Protein AF-A0A2N5TGF3-F1 (afdb_monomer)

Radius of gyration: 46.25 Å; Cα contacts (8 Å, |Δi|>4): 19; chains: 1; bounding box: 92×77×137 Å

Solvent-accessible surface area (backbone atoms only — not comparable to full-atom values): 14926 Å² total; per-residue (Å²): 142,80,89,82,83,86,81,84,79,82,82,78,82,83,80,76,86,84,73,85,82,75,78,75,80,70,81,78,76,65,90,79,66,52,72,66,57,50,38,50,49,52,31,53,53,46,46,70,71,40,90,85,55,86,61,54,44,66,58,50,50,53,53,50,50,54,49,52,54,51,52,52,51,50,52,52,50,51,53,48,40,72,76,51,60,79,74,77,82,81,68,94,70,88,75,83,76,83,77,86,86,84,91,76,95,75,80,89,82,90,75,84,88,78,85,78,83,85,72,90,83,82,83,78,82,83,73,65,68,66,57,56,54,52,51,50,52,54,52,50,54,51,52,50,54,51,51,52,52,51,53,51,50,53,52,50,50,55,50,50,52,52,52,50,57,52,50,53,54,52,50,54,49,52,54,52,49,52,55,48,53,52,53,50,54,53,52,50,53,51,50,52,51,51,51,52,52,51,53,52,55,49,52,53,58,63,59,52,70,75,62,79,46,71,67,61,55,51,52,50,52,52,50,51,51,54,49,50,52,64,73,68,48,81,130

Secondary structure (DSSP, 8-state):
--------PPPPP-----------------TT--HHHHHHHHHHHHHHH-SS----HHHHHHHHHHHHHHHHHHHHHHHHHHHS------S--------------------------S-SSSSSSSSSHHHHHHHHHHHHHHHHHHHHHHHHHHHHHHHHHHHHHHHHHHHHHHHHHHHHHHHHHHHHHHHHHHHHHHHHHHHHHHHHTT---HHHHHHHHHHHHHHHHHHHS--

Mean predicted aligned error: 20.5 Å

Organism: NCBI:txid200324

pLDDT: mean 78.05, std 20.97, range [36.47, 98.5]

Foldseek 3Di:
DDDDDDDDDDDDDDDDPDDDPPPPPDPPPVVPDDPQNVLVVVLVVCVVPPPDDRDDSVRSVVVVVVVVVVVVVVVVVVVVCVVPPPPDDPDPDPPPPDDDDDDDDDDDDDDDDDDPPDDPPPPDPPPPVVVVVVVVVVVVVVVVVVVVVVVVVVVVVVVVVVVVVVVVVVVVVVVVVVVVVVVVVVVVVVVVVVVVVVVVVVVVVVVCVVVPPVVVVVVVVVVVVVVCCVVPPDD

Sequence (235 aa):
MSSNTESNNPATPINIPTTPVTKKIEPEFAANQTGNAFYNKVKADFNKYSQIHYCNAEQIKTRWTSLKTATLKFSAIYNAIERNPPNTIDGPSDSSATASGLCTPSACSSGPLACLIGQKAAKRRQTEGDKDEEKLARAAEFTEVVRERLALLNRAANIFEAQNALSEKRLSLEEKKYLLEEKKLLLEEEHRLIELQAHELKRFCETDSHANDPETSEVLKMMEKKIKNKWLSPM

Structure (mmCIF, N/CA/C/O backbone):
data_AF-A0A2N5TGF3-F1
#
_entry.id   AF-A0A2N5TGF3-F1
#
loop_
_atom_site.group_PDB
_atom_site.id
_atom_site.type_symbol
_atom_site.label_atom_id
_atom_site.label_alt_id
_atom_site.label_comp_id
_atom_site.label_asym_id
_atom_site.label_entity_id
_atom_site.label_seq_id
_atom_site.pdbx_PDB_ins_code
_atom_site.Cartn_x
_atom_site.Cartn_y
_atom_site.Cartn_z
_atom_site.occupancy
_atom_site.B_iso_or_equiv
_atom_site.auth_seq_id
_atom_site.auth_comp_id
_atom_site.auth_asym_id
_atom_site.auth_atom_id
_atom_site.pdbx_PDB_model_num
ATOM 1 N N . MET A 1 1 ? 39.060 -52.601 -35.279 1.00 49.31 1 MET A N 1
ATOM 2 C CA . MET A 1 1 ? 39.804 -51.883 -34.226 1.00 49.31 1 MET A C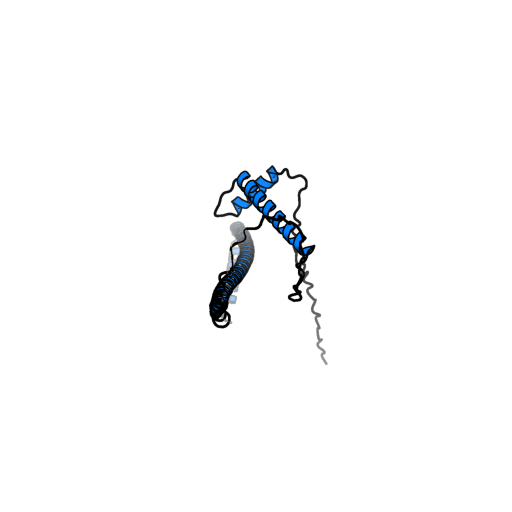A 1
ATOM 3 C C . MET A 1 1 ? 39.819 -50.407 -34.571 1.00 49.31 1 MET A C 1
ATOM 5 O O . MET A 1 1 ? 40.690 -49.971 -35.309 1.00 49.31 1 MET A O 1
ATOM 9 N N . SER A 1 2 ? 38.829 -49.662 -34.091 1.00 43.38 2 SER A N 1
ATOM 10 C CA . SER A 1 2 ? 38.844 -48.197 -34.105 1.00 43.38 2 SER A CA 1
ATOM 11 C C . SER A 1 2 ? 38.028 -47.744 -32.905 1.00 43.38 2 SER A C 1
ATOM 13 O O . SER A 1 2 ? 36.803 -47.813 -32.907 1.00 43.38 2 SER A O 1
ATOM 15 N N . SER A 1 3 ? 38.748 -47.414 -31.841 1.00 45.97 3 SER A N 1
ATOM 16 C CA . SER A 1 3 ? 38.230 -46.802 -30.627 1.00 45.97 3 SER A CA 1
ATOM 17 C C . SER A 1 3 ? 37.839 -45.365 -30.953 1.00 45.97 3 SER A C 1
ATOM 19 O O . SER A 1 3 ? 38.683 -44.634 -31.463 1.00 45.97 3 SER A O 1
ATOM 21 N N . ASN A 1 4 ? 36.606 -44.958 -30.650 1.00 41.75 4 ASN A N 1
ATOM 22 C CA . ASN A 1 4 ? 36.257 -43.544 -30.593 1.00 41.75 4 ASN A CA 1
ATOM 23 C C . ASN A 1 4 ? 35.767 -43.190 -29.195 1.00 41.75 4 ASN A C 1
ATOM 25 O O . ASN A 1 4 ? 34.974 -43.894 -28.574 1.00 41.75 4 ASN A O 1
ATOM 29 N N . THR A 1 5 ? 36.372 -42.114 -28.731 1.00 46.88 5 THR A N 1
ATOM 30 C CA . THR A 1 5 ? 36.575 -41.674 -27.366 1.00 46.88 5 THR A CA 1
ATOM 31 C C . THR A 1 5 ? 35.361 -40.918 -26.849 1.00 46.88 5 THR A C 1
ATOM 33 O O . THR A 1 5 ? 34.847 -40.002 -27.487 1.00 46.88 5 THR A O 1
ATOM 36 N N . GLU A 1 6 ? 34.945 -41.306 -25.654 1.00 41.03 6 GLU A N 1
ATOM 37 C CA . GLU A 1 6 ? 33.946 -40.668 -24.811 1.00 41.03 6 GLU A CA 1
ATOM 38 C C . GLU A 1 6 ? 34.527 -39.345 -24.270 1.00 41.03 6 GLU A C 1
ATOM 40 O O . GLU A 1 6 ? 35.489 -39.346 -23.501 1.00 41.03 6 GLU A O 1
ATOM 45 N N . SER A 1 7 ? 33.999 -38.202 -24.722 1.00 46.09 7 SER A N 1
ATOM 46 C CA . SER A 1 7 ? 34.380 -36.874 -24.221 1.00 46.09 7 SER A CA 1
ATOM 47 C C . SER A 1 7 ? 33.370 -36.424 -23.168 1.00 46.09 7 SER A C 1
ATOM 49 O O . SER A 1 7 ? 32.321 -35.859 -23.480 1.00 46.09 7 SER A O 1
ATOM 51 N N . ASN A 1 8 ? 33.689 -36.720 -21.909 1.00 43.41 8 ASN A N 1
ATOM 52 C CA . ASN A 1 8 ? 33.016 -36.185 -20.731 1.00 43.41 8 ASN A CA 1
ATOM 53 C C . ASN A 1 8 ? 33.413 -34.712 -20.534 1.00 43.41 8 ASN A C 1
ATOM 55 O O . ASN A 1 8 ? 34.524 -34.424 -20.092 1.00 43.41 8 ASN A O 1
ATOM 59 N N . ASN A 1 9 ? 32.499 -33.781 -20.814 1.00 52.19 9 ASN A N 1
ATOM 60 C CA . ASN A 1 9 ? 32.612 -32.394 -20.355 1.00 52.19 9 ASN A CA 1
ATOM 61 C C . ASN A 1 9 ? 32.029 -32.278 -18.934 1.00 52.19 9 ASN A C 1
ATOM 63 O O . ASN A 1 9 ? 30.841 -32.558 -18.757 1.00 52.19 9 ASN A O 1
ATOM 67 N N . PRO A 1 10 ? 32.794 -31.840 -17.917 1.00 53.47 10 PRO A N 1
ATOM 68 C CA . PRO A 1 10 ? 32.229 -31.528 -16.612 1.00 53.47 10 PRO A CA 1
ATOM 69 C C . PRO A 1 10 ? 31.501 -30.178 -16.657 1.00 53.47 10 PRO A C 1
ATOM 71 O O . PRO A 1 10 ? 32.057 -29.159 -17.067 1.00 53.47 10 PRO A O 1
ATOM 74 N N . ALA A 1 11 ? 30.243 -30.184 -16.219 1.00 46.78 11 ALA A N 1
ATOM 75 C CA . ALA A 1 11 ? 29.429 -28.993 -16.032 1.00 46.78 11 ALA A CA 1
ATOM 76 C C . ALA A 1 11 ? 30.039 -28.080 -14.955 1.00 46.78 11 ALA A C 1
ATOM 78 O O . ALA A 1 11 ? 30.196 -28.473 -13.798 1.00 46.78 11 ALA A O 1
ATOM 79 N N . THR A 1 12 ? 30.361 -26.848 -15.336 1.00 50.16 12 THR A N 1
ATOM 80 C CA . THR A 1 12 ? 30.781 -25.781 -14.426 1.00 50.16 12 THR A CA 1
ATOM 81 C C . THR A 1 12 ? 29.571 -25.299 -13.613 1.00 50.16 12 THR A C 1
ATOM 83 O O . THR A 1 12 ? 28.586 -24.864 -14.215 1.00 50.16 12 THR A O 1
ATOM 86 N N . PRO A 1 13 ? 29.594 -25.328 -12.268 1.00 45.66 13 PRO A N 1
ATOM 87 C CA . PRO A 1 13 ? 28.514 -24.753 -11.478 1.00 45.66 13 PRO A CA 1
ATOM 88 C C . PRO A 1 13 ? 28.597 -23.221 -11.519 1.00 45.66 13 PRO A C 1
ATOM 90 O O . PRO A 1 13 ? 29.570 -22.616 -11.067 1.00 45.66 13 PRO A O 1
ATOM 93 N N . ILE A 1 14 ? 27.558 -22.594 -12.072 1.00 44.53 14 ILE A N 1
ATOM 94 C CA . ILE A 1 14 ? 27.347 -21.144 -12.043 1.00 44.53 14 ILE A CA 1
ATOM 95 C C . ILE A 1 14 ? 27.014 -20.760 -10.600 1.00 44.53 14 ILE A C 1
ATOM 97 O O . ILE A 1 14 ? 25.925 -21.028 -10.097 1.00 44.53 14 ILE A O 1
ATOM 101 N N . ASN A 1 15 ? 27.981 -20.148 -9.926 1.00 45.16 15 ASN A N 1
ATOM 102 C CA . ASN A 1 15 ? 27.821 -19.596 -8.591 1.00 45.16 15 ASN A CA 1
ATOM 103 C C . ASN A 1 15 ? 27.101 -18.243 -8.723 1.00 45.16 15 ASN A C 1
ATOM 105 O O . ASN A 1 15 ? 27.723 -17.242 -9.072 1.00 45.16 15 ASN A O 1
ATOM 109 N N . ILE A 1 16 ? 25.782 -18.222 -8.517 1.00 47.69 16 ILE A N 1
ATOM 110 C CA . ILE A 1 16 ? 24.987 -16.987 -8.475 1.00 47.69 16 ILE A CA 1
ATOM 111 C C . ILE A 1 16 ? 25.198 -16.349 -7.093 1.00 47.69 16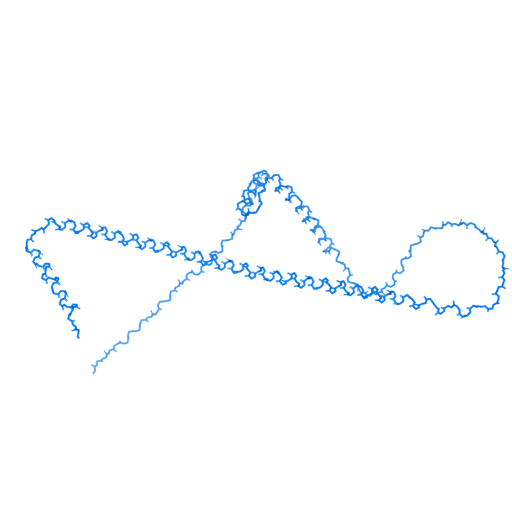 ILE A C 1
ATOM 113 O O . ILE A 1 16 ? 24.781 -16.943 -6.094 1.00 47.69 16 ILE A O 1
ATOM 117 N N . PRO A 1 17 ? 25.794 -15.146 -6.979 1.00 39.66 17 PRO A N 1
ATOM 118 C CA . PRO A 1 17 ? 25.841 -14.435 -5.712 1.00 39.66 17 PRO A CA 1
ATOM 119 C C . PRO A 1 17 ? 24.429 -13.932 -5.402 1.00 39.66 17 PRO A C 1
ATOM 121 O O . PRO A 1 17 ? 23.978 -12.918 -5.929 1.00 39.66 17 PRO A O 1
ATOM 124 N N . THR A 1 18 ? 23.710 -14.661 -4.553 1.00 47.28 18 THR A N 1
ATOM 125 C CA . THR A 1 18 ? 22.447 -14.188 -3.984 1.00 47.28 18 THR A CA 1
ATOM 126 C C . THR A 1 18 ? 22.783 -13.378 -2.740 1.00 47.28 18 THR A C 1
ATOM 128 O O . THR A 1 18 ? 22.847 -13.916 -1.637 1.00 47.28 18 THR A O 1
ATOM 131 N N . THR A 1 19 ? 23.040 -12.081 -2.899 1.00 45.97 19 THR A N 1
ATOM 132 C CA . THR A 1 19 ? 22.974 -11.143 -1.775 1.00 45.97 19 THR A CA 1
ATOM 133 C C . THR A 1 19 ? 21.636 -10.409 -1.834 1.00 45.97 19 THR A C 1
ATOM 135 O O . THR A 1 19 ? 21.407 -9.608 -2.740 1.00 45.97 19 THR A O 1
ATOM 138 N N . PRO A 1 20 ? 20.716 -10.641 -0.880 1.00 47.41 20 PRO A N 1
ATOM 139 C CA . PRO A 1 20 ? 19.600 -9.734 -0.696 1.00 47.41 20 PRO A CA 1
ATOM 140 C C . PRO A 1 20 ? 20.174 -8.432 -0.136 1.00 47.41 20 PRO A C 1
ATOM 142 O O . PRO A 1 20 ? 20.622 -8.373 1.010 1.00 47.41 20 PRO A O 1
A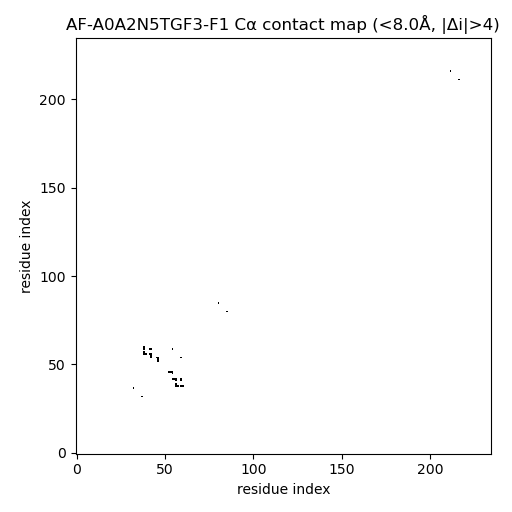TOM 145 N N . VAL A 1 21 ? 20.182 -7.372 -0.944 1.00 43.53 21 VAL A N 1
ATOM 146 C CA . VAL A 1 21 ? 20.434 -6.016 -0.450 1.00 43.53 21 VAL A CA 1
ATOM 147 C C . VAL A 1 21 ? 19.202 -5.590 0.347 1.00 43.53 21 VAL A C 1
ATOM 149 O O . VAL A 1 21 ? 18.343 -4.846 -0.122 1.00 43.53 21 VAL A O 1
ATOM 152 N N . THR A 1 22 ? 19.098 -6.059 1.588 1.00 45.75 22 THR A N 1
ATOM 153 C CA . THR A 1 22 ? 18.291 -5.381 2.596 1.00 45.75 22 THR A CA 1
ATOM 154 C C . THR A 1 22 ? 18.953 -4.035 2.853 1.00 45.75 22 THR A C 1
ATOM 156 O O . THR A 1 22 ? 19.882 -3.931 3.657 1.00 45.75 22 THR A O 1
ATOM 159 N N . LYS A 1 23 ? 18.494 -2.989 2.153 1.00 45.66 23 LYS A N 1
ATOM 160 C CA . LYS A 1 23 ? 18.719 -1.605 2.577 1.00 45.66 23 LYS A CA 1
ATOM 161 C C . LYS A 1 23 ? 18.059 -1.450 3.941 1.00 45.66 23 LYS A C 1
ATOM 163 O O . LYS A 1 23 ? 16.871 -1.162 4.051 1.00 45.66 23 LYS A O 1
ATOM 168 N N . LYS A 1 24 ? 18.844 -1.686 4.987 1.00 46.06 24 LYS A N 1
ATOM 169 C CA . LYS A 1 24 ? 18.539 -1.286 6.351 1.00 46.06 24 LYS A CA 1
ATOM 170 C C . LYS A 1 24 ? 18.488 0.243 6.319 1.00 46.06 24 LYS A C 1
ATOM 172 O O . LYS A 1 24 ? 19.525 0.895 6.284 1.00 46.06 24 LYS A O 1
ATOM 177 N N . ILE A 1 25 ? 17.288 0.806 6.192 1.00 47.81 25 ILE A N 1
ATOM 178 C CA . ILE A 1 25 ? 17.071 2.247 6.334 1.00 47.81 25 ILE A CA 1
ATOM 179 C C . ILE A 1 25 ? 17.285 2.531 7.814 1.00 47.81 25 ILE A C 1
ATOM 181 O O . ILE A 1 25 ? 16.378 2.397 8.632 1.00 47.81 25 ILE A O 1
ATOM 185 N N . GLU A 1 26 ? 18.529 2.812 8.169 1.00 41.84 26 GLU A N 1
ATOM 186 C CA . GLU A 1 26 ? 18.875 3.329 9.477 1.00 41.84 26 GLU A CA 1
ATOM 187 C C . GLU A 1 26 ? 18.343 4.769 9.520 1.00 41.84 26 GLU A C 1
ATOM 189 O O . GLU A 1 26 ? 18.722 5.580 8.669 1.00 41.84 26 GLU A O 1
ATOM 194 N N . PRO A 1 27 ? 17.386 5.101 10.405 1.00 54.25 27 PRO A N 1
ATOM 195 C CA . PRO A 1 27 ? 16.935 6.473 10.527 1.00 54.25 27 PRO A CA 1
ATOM 196 C C . PRO A 1 27 ? 18.108 7.282 11.072 1.00 54.25 27 PRO A C 1
ATOM 198 O O . PRO A 1 27 ? 18.448 7.189 12.249 1.00 54.25 27 PRO A O 1
ATOM 201 N N . GLU A 1 28 ? 18.742 8.062 10.199 1.00 52.81 28 GLU A N 1
ATOM 202 C CA . GLU A 1 28 ? 19.744 9.047 10.579 1.00 52.81 28 GLU A CA 1
ATOM 203 C C . GLU A 1 28 ? 19.045 10.110 11.441 1.00 52.81 28 GLU A C 1
ATOM 205 O O . GLU A 1 28 ? 18.493 11.103 10.956 1.00 52.81 28 GLU A O 1
ATOM 210 N N . PHE A 1 29 ? 18.992 9.863 12.750 1.00 50.91 29 PHE A N 1
ATOM 211 C CA . PHE A 1 29 ? 18.611 10.859 13.738 1.00 50.91 29 PHE A CA 1
ATOM 212 C C . PHE A 1 29 ? 19.733 11.894 13.783 1.00 50.91 29 PHE A C 1
ATOM 214 O O . PHE A 1 29 ? 20.642 11.825 14.606 1.00 50.91 29 PHE A O 1
ATOM 221 N N . ALA A 1 30 ? 19.686 12.848 12.854 1.00 54.03 30 ALA A N 1
ATOM 222 C CA . ALA A 1 30 ? 20.581 13.991 12.842 1.00 54.03 30 ALA A CA 1
ATOM 223 C C . ALA A 1 30 ? 20.387 14.773 14.152 1.00 54.03 30 ALA A C 1
ATOM 225 O O . ALA A 1 30 ? 19.427 15.532 14.302 1.00 54.03 30 ALA A O 1
ATOM 226 N N . ALA A 1 31 ? 21.305 14.582 15.103 1.00 58.31 31 ALA A N 1
ATOM 227 C CA . ALA A 1 31 ? 21.253 15.117 16.467 1.00 58.31 31 ALA A CA 1
ATOM 228 C C . ALA A 1 31 ? 21.225 16.660 16.554 1.00 58.31 31 ALA A C 1
ATOM 230 O O . ALA A 1 31 ? 21.041 17.213 17.633 1.00 58.31 31 ALA A O 1
ATOM 231 N N . ASN A 1 32 ? 21.350 17.358 15.419 1.00 64.25 32 ASN A N 1
ATOM 232 C CA . ASN A 1 32 ? 21.464 18.815 15.334 1.00 64.25 32 ASN A CA 1
ATOM 233 C C . ASN A 1 32 ? 20.277 19.492 14.624 1.00 64.25 32 ASN A C 1
ATOM 235 O O . ASN A 1 32 ? 20.356 20.676 14.291 1.00 64.25 32 ASN A O 1
ATOM 239 N N . GLN A 1 33 ? 19.174 18.782 14.352 1.00 72.50 33 GLN A N 1
ATOM 240 C CA . GLN A 1 33 ? 17.997 19.440 13.779 1.00 72.50 33 GLN A CA 1
ATOM 241 C C . GLN A 1 33 ? 17.293 20.308 14.824 1.00 72.50 33 GLN A C 1
ATOM 243 O O . GLN A 1 33 ? 16.797 19.828 15.842 1.00 72.50 33 GLN A O 1
ATOM 248 N N . THR A 1 34 ? 17.194 21.608 14.542 1.00 82.75 34 THR A N 1
ATOM 249 C CA . THR A 1 34 ? 16.316 22.502 15.300 1.00 82.75 34 THR A CA 1
ATOM 250 C C . THR A 1 34 ? 14.861 22.062 15.117 1.00 82.75 34 THR A C 1
ATOM 252 O O . THR A 1 34 ? 14.470 21.596 14.044 1.00 82.75 34 THR A O 1
ATOM 255 N N . GLY A 1 35 ? 14.023 22.228 16.146 1.00 86.44 35 GLY A N 1
ATOM 256 C CA . GLY A 1 35 ? 12.619 21.794 16.090 1.00 86.44 35 GLY A CA 1
ATOM 257 C C . GLY A 1 35 ? 11.851 22.361 14.887 1.00 86.44 35 GLY A C 1
ATOM 258 O O . GLY A 1 35 ? 11.038 21.664 14.287 1.00 86.44 35 GLY A O 1
ATOM 259 N N . ASN A 1 36 ? 12.168 23.587 14.460 1.00 89.81 36 ASN A N 1
ATOM 260 C CA . ASN A 1 36 ? 11.580 24.183 13.257 1.00 89.81 36 ASN A CA 1
ATOM 261 C C . ASN A 1 36 ? 12.004 23.467 11.968 1.00 89.81 36 ASN A C 1
ATOM 263 O O . ASN A 1 36 ? 11.166 23.264 11.090 1.00 89.81 36 ASN A O 1
ATOM 267 N N . ALA A 1 37 ? 13.271 23.058 11.847 1.00 90.12 37 ALA A N 1
ATOM 268 C CA . ALA A 1 37 ? 13.738 22.297 10.690 1.00 90.12 37 ALA A CA 1
ATOM 269 C C . ALA A 1 37 ? 13.001 20.953 10.580 1.00 90.12 37 ALA A C 1
ATOM 271 O O . ALA A 1 37 ? 12.556 20.585 9.493 1.00 90.12 37 ALA A O 1
ATOM 272 N N . PHE A 1 38 ? 12.783 20.281 11.715 1.00 90.81 38 PHE A N 1
ATOM 273 C CA . PHE A 1 38 ? 11.989 19.055 11.775 1.00 90.81 38 PHE A CA 1
ATOM 274 C C . PHE A 1 38 ? 10.555 19.276 11.273 1.00 90.81 38 PHE A C 1
ATOM 276 O O . PHE A 1 38 ? 10.128 18.615 10.327 1.00 90.81 38 PHE A O 1
ATOM 283 N N . TYR A 1 39 ? 9.817 20.240 11.838 1.00 93.88 39 TYR A N 1
ATOM 284 C CA . TYR A 1 39 ? 8.420 20.463 11.439 1.00 93.88 39 TYR A CA 1
ATOM 285 C C . TYR A 1 39 ? 8.283 20.922 9.984 1.00 93.88 39 TYR A C 1
ATOM 287 O O . TYR A 1 39 ? 7.323 20.541 9.316 1.00 93.88 39 TYR A O 1
ATOM 295 N N . ASN A 1 40 ? 9.247 21.682 9.462 1.00 93.50 40 ASN A N 1
ATOM 296 C CA . ASN A 1 40 ? 9.261 22.070 8.053 1.00 93.50 40 ASN A CA 1
ATOM 297 C C . ASN A 1 40 ? 9.506 20.878 7.121 1.00 93.50 40 ASN A C 1
ATOM 299 O O . ASN A 1 40 ? 8.841 20.777 6.088 1.00 93.50 40 ASN A O 1
ATOM 303 N N . LYS A 1 41 ? 10.397 19.951 7.494 1.00 93.50 41 LYS A N 1
ATOM 304 C CA . LYS A 1 41 ? 10.615 18.710 6.741 1.00 93.50 41 LYS A CA 1
ATOM 305 C C . LYS A 1 41 ? 9.358 17.838 6.745 1.00 93.50 41 LYS A C 1
ATOM 307 O O . LYS A 1 41 ? 8.870 17.469 5.682 1.00 93.50 41 LYS A O 1
ATOM 312 N N . VAL A 1 42 ? 8.766 17.614 7.921 1.00 92.69 42 VAL A N 1
ATOM 313 C CA . VAL A 1 42 ? 7.524 16.833 8.058 1.00 92.69 42 VAL A CA 1
ATOM 314 C C . VAL A 1 42 ? 6.371 17.480 7.291 1.00 92.69 42 VAL A C 1
ATOM 316 O O . VAL A 1 42 ? 5.600 16.776 6.651 1.00 92.69 42 VAL A O 1
ATOM 319 N N . LYS A 1 43 ? 6.261 18.813 7.298 1.00 94.31 43 LYS A N 1
ATOM 320 C CA . LYS A 1 43 ? 5.291 19.549 6.473 1.00 94.31 43 LYS A CA 1
ATOM 321 C C . LYS A 1 43 ? 5.488 19.252 4.982 1.00 94.31 43 LYS A C 1
ATOM 323 O O . LYS A 1 43 ? 4.502 19.016 4.285 1.00 94.31 43 LYS A O 1
ATOM 328 N N . ALA A 1 44 ? 6.726 19.315 4.489 1.00 93.56 44 ALA A N 1
ATOM 329 C CA . ALA A 1 44 ? 7.030 19.068 3.082 1.00 93.56 44 ALA A CA 1
ATOM 330 C C . ALA A 1 44 ? 6.664 17.633 2.680 1.00 93.56 44 ALA A C 1
ATOM 332 O O . ALA A 1 44 ? 5.958 17.441 1.692 1.00 93.56 44 ALA A O 1
ATOM 333 N N . ASP A 1 45 ? 7.058 16.651 3.492 1.00 93.69 45 ASP A N 1
ATOM 334 C CA . ASP A 1 45 ? 6.732 15.245 3.256 1.00 93.69 45 ASP A CA 1
ATOM 335 C C . ASP A 1 45 ? 5.218 15.002 3.336 1.00 93.69 45 ASP A C 1
ATOM 337 O O . ASP A 1 45 ? 4.635 14.403 2.433 1.00 93.69 45 ASP A O 1
ATOM 341 N N . PHE A 1 46 ? 4.548 15.530 4.365 1.00 93.25 46 PHE A N 1
ATOM 342 C CA . PHE A 1 46 ? 3.102 15.389 4.526 1.00 93.25 46 PHE A CA 1
ATOM 343 C C . PHE A 1 46 ? 2.353 15.943 3.317 1.00 93.25 46 PHE A C 1
ATOM 345 O O . PHE A 1 46 ? 1.533 15.235 2.750 1.00 93.25 46 PHE A O 1
ATOM 352 N N . ASN A 1 47 ? 2.659 17.162 2.868 1.00 93.56 47 ASN A N 1
ATOM 353 C CA . ASN A 1 47 ? 1.977 17.763 1.719 1.00 93.56 47 ASN A CA 1
ATOM 354 C C . ASN A 1 47 ? 2.346 17.102 0.383 1.00 93.56 47 ASN A C 1
ATOM 356 O O . ASN A 1 47 ? 1.569 17.181 -0.562 1.00 93.56 47 ASN A O 1
ATOM 360 N N . LYS A 1 48 ? 3.512 16.452 0.289 1.00 94.50 48 LYS A N 1
ATOM 361 C CA . LYS A 1 48 ? 3.907 15.685 -0.899 1.00 94.50 48 LYS A CA 1
ATOM 362 C C . LYS A 1 48 ? 3.087 14.402 -1.046 1.00 94.50 48 LYS A C 1
ATOM 364 O O . LYS A 1 48 ? 2.736 14.034 -2.164 1.00 94.50 48 LYS A O 1
ATOM 369 N N . TYR A 1 49 ? 2.808 13.710 0.060 1.00 93.38 49 TYR A N 1
ATOM 370 C CA . TYR A 1 49 ? 2.143 12.400 0.035 1.00 93.38 49 TYR A CA 1
ATOM 371 C C . TYR A 1 49 ? 0.644 12.456 0.368 1.00 93.38 49 TYR A C 1
ATOM 373 O O . TYR A 1 49 ? -0.114 11.589 -0.064 1.00 93.38 49 TYR A O 1
ATOM 381 N N . SER A 1 50 ? 0.194 13.471 1.108 1.00 86.94 50 SER A N 1
ATOM 382 C CA . SER A 1 50 ? -1.220 13.730 1.384 1.00 86.94 50 SER A CA 1
ATOM 383 C C . SER A 1 50 ? -1.862 14.367 0.156 1.00 86.94 50 SER A C 1
ATOM 385 O O . SER A 1 50 ? -1.685 15.551 -0.111 1.00 86.94 50 SER A O 1
ATOM 387 N N . GLN A 1 51 ? -2.638 13.584 -0.592 1.00 80.12 51 GLN A N 1
ATOM 388 C CA . GLN A 1 51 ? -3.356 14.070 -1.778 1.00 80.12 51 GLN A CA 1
ATOM 389 C C . GLN A 1 51 ? -4.600 14.911 -1.438 1.00 80.12 51 GLN A C 1
ATOM 391 O O . GLN A 1 51 ? -5.199 15.505 -2.327 1.00 80.12 51 GLN A O 1
ATOM 396 N N . ILE A 1 52 ? -5.014 14.943 -0.165 1.00 80.19 52 ILE A N 1
ATOM 397 C CA . ILE A 1 52 ? -6.358 15.397 0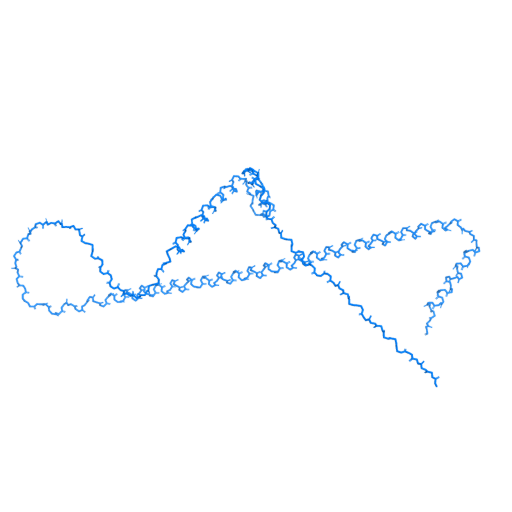.238 1.00 80.19 52 ILE A CA 1
ATOM 398 C C . ILE A 1 52 ? -6.306 16.680 1.074 1.00 80.19 52 ILE A C 1
ATOM 400 O O . ILE A 1 52 ? -7.182 17.536 0.966 1.00 80.19 52 ILE A O 1
ATOM 404 N N . HIS A 1 53 ? -5.285 16.841 1.916 1.00 85.00 53 HIS A N 1
ATOM 405 C CA . HIS A 1 53 ? -5.222 17.958 2.854 1.00 85.00 53 HIS A CA 1
ATOM 406 C C . HIS A 1 53 ? -3.851 18.613 2.849 1.00 85.00 53 HIS A C 1
ATOM 408 O O . HIS A 1 53 ? -2.847 17.958 3.128 1.00 85.00 53 HIS A O 1
ATOM 414 N N . TYR A 1 54 ? -3.849 19.924 2.609 1.00 91.75 54 TYR A N 1
ATOM 415 C CA . TYR A 1 54 ? -2.704 20.783 2.867 1.00 91.75 54 TYR A CA 1
ATOM 416 C C . TYR A 1 54 ? -2.613 21.096 4.365 1.00 91.75 54 TYR A C 1
ATOM 418 O O . TYR A 1 54 ? -3.594 21.529 4.976 1.00 91.75 54 TYR A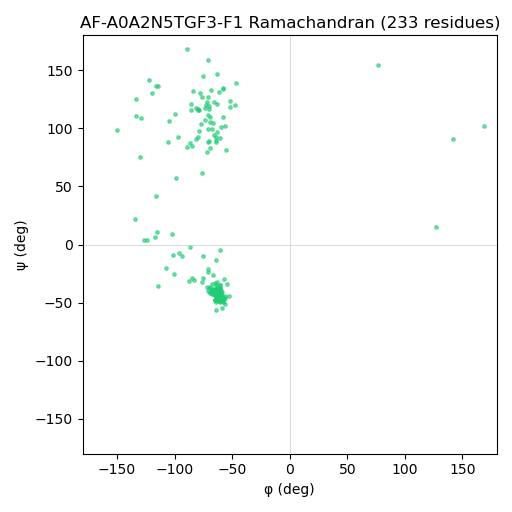 O 1
ATOM 426 N N . CYS A 1 55 ? -1.430 20.926 4.953 1.00 92.06 55 CYS A N 1
ATOM 427 C CA . CYS A 1 55 ? -1.133 21.357 6.317 1.00 92.06 55 CYS A CA 1
ATOM 428 C C . CYS A 1 55 ? 0.057 22.320 6.361 1.00 92.06 55 CYS A C 1
ATOM 430 O O . CYS A 1 55 ? 1.063 22.151 5.665 1.00 92.06 55 CYS A O 1
ATOM 432 N N . ASN A 1 56 ? -0.036 23.329 7.229 1.00 94.00 56 ASN A N 1
ATOM 433 C CA . ASN A 1 56 ? 1.092 24.197 7.566 1.00 94.00 56 ASN A CA 1
ATOM 434 C C . ASN A 1 56 ? 1.904 23.632 8.755 1.00 94.00 56 ASN A C 1
ATOM 436 O O . ASN A 1 56 ? 1.478 22.692 9.425 1.00 94.00 56 ASN A O 1
ATOM 440 N N . ALA A 1 57 ? 3.095 24.185 9.009 1.00 92.44 57 ALA A N 1
ATOM 441 C CA . ALA A 1 57 ? 4.011 23.658 10.026 1.00 92.44 57 ALA A CA 1
ATOM 442 C C . ALA A 1 57 ? 3.432 23.741 11.453 1.00 92.44 57 ALA A C 1
ATOM 444 O O . ALA A 1 57 ? 3.601 22.806 12.232 1.00 92.44 57 ALA A O 1
ATOM 445 N N . GLU A 1 58 ? 2.692 24.807 11.775 1.00 94.06 58 GLU A N 1
ATOM 446 C CA . GLU A 1 58 ? 2.049 24.962 13.087 1.00 94.06 58 GLU A CA 1
ATOM 447 C C . GLU A 1 58 ? 0.935 23.930 13.298 1.00 94.06 58 GLU A C 1
ATOM 449 O O . GLU A 1 58 ? 0.860 23.309 14.354 1.00 94.06 58 GLU A O 1
ATOM 454 N N . GLN A 1 59 ? 0.127 23.6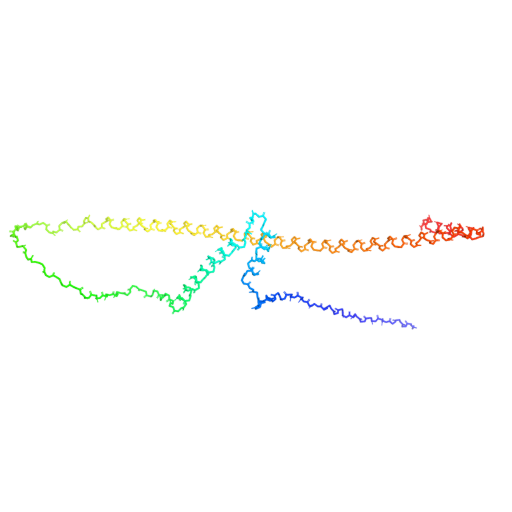45 12.273 1.00 94.00 59 GLN A N 1
ATOM 455 C CA . GLN A 1 59 ? -0.889 22.590 12.327 1.00 94.00 59 GLN A CA 1
ATOM 456 C C . GLN A 1 59 ? -0.261 21.210 12.539 1.00 94.00 59 GLN A C 1
ATOM 458 O O . GLN A 1 59 ? -0.758 20.430 13.357 1.00 94.00 59 GLN A O 1
ATOM 463 N N . ILE A 1 60 ? 0.839 20.912 11.838 1.00 94.25 60 ILE A N 1
ATOM 464 C CA . ILE A 1 60 ? 1.602 19.673 12.042 1.00 94.25 60 ILE A CA 1
ATOM 465 C C . ILE A 1 60 ? 2.103 19.598 13.488 1.00 94.25 60 ILE A C 1
ATOM 467 O O . ILE A 1 60 ? 1.918 18.574 14.143 1.00 94.25 60 ILE A O 1
ATOM 471 N N . LYS A 1 61 ? 2.663 20.685 14.023 1.00 95.12 61 LYS A N 1
ATOM 472 C CA . LYS A 1 61 ? 3.154 20.760 15.404 1.00 95.12 61 LYS A CA 1
ATOM 473 C C . LYS A 1 61 ? 2.046 20.563 16.442 1.00 95.12 61 LYS A C 1
ATOM 475 O O . LYS A 1 61 ? 2.235 19.795 17.389 1.00 95.12 61 LYS A O 1
ATOM 480 N N . THR A 1 62 ? 0.881 21.188 16.267 1.00 95.75 62 THR A N 1
ATOM 481 C CA . THR A 1 62 ? -0.277 21.005 17.158 1.00 95.75 62 THR A CA 1
ATOM 482 C C . THR A 1 62 ? -0.753 19.553 17.152 1.00 95.75 62 THR A C 1
ATOM 484 O O . THR A 1 62 ? -0.915 18.952 18.217 1.00 95.75 62 THR A O 1
ATOM 487 N N . ARG A 1 63 ? -0.921 18.957 15.963 1.00 94.31 63 ARG A N 1
ATOM 488 C CA . ARG A 1 63 ? -1.348 17.554 15.819 1.00 94.31 63 ARG A CA 1
ATOM 489 C C . ARG A 1 63 ? -0.327 16.587 16.415 1.00 94.31 63 ARG A C 1
ATOM 491 O O . ARG A 1 63 ? -0.702 15.689 17.164 1.00 94.31 63 ARG A O 1
ATOM 498 N N . TRP A 1 64 ? 0.958 16.810 16.145 1.00 94.06 64 TRP A N 1
ATOM 499 C CA . TRP A 1 64 ? 2.053 16.015 16.697 1.00 94.06 64 TRP A CA 1
ATOM 500 C C . TRP A 1 64 ? 2.096 16.072 18.226 1.00 94.06 64 TRP A C 1
ATOM 502 O O . TRP A 1 64 ? 2.264 15.046 18.880 1.00 94.06 64 TRP A O 1
ATOM 512 N N . THR A 1 65 ? 1.894 17.255 18.810 1.00 93.12 65 THR A N 1
ATOM 513 C CA . THR A 1 65 ? 1.870 17.430 20.270 1.00 93.12 65 THR A CA 1
ATOM 514 C C . THR A 1 65 ? 0.716 16.654 20.898 1.00 93.12 65 THR A C 1
ATOM 516 O O . THR A 1 65 ? 0.931 15.917 21.858 1.00 93.12 65 THR A O 1
ATOM 519 N N . SER A 1 66 ? -0.487 16.757 20.323 1.00 94.44 66 SER A N 1
ATOM 520 C CA . SER A 1 66 ? -1.656 15.997 20.781 1.00 94.44 66 SER A CA 1
ATOM 521 C C . SER A 1 66 ? -1.409 14.484 20.728 1.00 94.44 66 SER A C 1
ATOM 523 O O . SER A 1 66 ? -1.641 13.790 21.721 1.00 94.44 66 SER A O 1
ATOM 525 N N . LEU A 1 67 ? -0.849 13.992 19.616 1.00 95.00 67 LEU A N 1
ATOM 526 C CA . LEU A 1 67 ? -0.483 12.586 19.450 1.00 95.00 67 LEU A CA 1
ATOM 527 C C . LEU A 1 67 ? 0.551 12.144 20.494 1.00 95.00 67 LEU A C 1
ATOM 529 O O . LEU A 1 67 ? 0.326 11.160 21.192 1.00 95.00 67 LEU A O 1
ATOM 533 N N . LYS A 1 68 ? 1.640 12.903 20.668 1.00 93.50 68 LYS A N 1
ATOM 534 C CA . LYS A 1 68 ? 2.683 12.617 21.666 1.00 93.50 68 LYS A CA 1
ATOM 535 C C . LYS A 1 68 ? 2.100 12.525 23.078 1.00 93.50 68 LYS A C 1
ATOM 537 O O . LYS A 1 68 ? 2.444 11.609 23.821 1.00 93.50 68 LYS A O 1
ATOM 542 N N . THR A 1 69 ? 1.214 13.447 23.456 1.00 95.69 69 THR A N 1
ATOM 543 C CA . THR A 1 69 ? 0.546 13.417 24.764 1.00 95.69 69 THR A CA 1
ATOM 544 C C . THR A 1 69 ? -0.326 12.174 24.926 1.00 95.69 69 THR A C 1
ATOM 546 O O . THR A 1 69 ? -0.288 11.552 25.988 1.00 95.69 69 THR A O 1
ATOM 549 N N . ALA A 1 70 ? -1.088 11.789 23.900 1.00 95.44 70 ALA A N 1
ATOM 550 C CA . ALA A 1 70 ? -1.884 10.565 23.935 1.00 95.44 70 ALA A CA 1
ATOM 551 C C . ALA A 1 70 ? -0.993 9.323 24.099 1.00 95.44 70 ALA A C 1
ATOM 553 O O . ALA A 1 70 ? -1.238 8.520 24.998 1.00 95.44 70 ALA A O 1
ATOM 554 N N . THR A 1 71 ? 0.086 9.212 23.317 1.00 95.88 71 THR A N 1
ATOM 555 C CA . THR A 1 71 ? 1.060 8.115 23.423 1.00 95.88 71 THR A CA 1
ATOM 556 C C . THR A 1 71 ? 1.646 8.015 24.829 1.00 95.88 71 THR A C 1
ATOM 558 O O . THR A 1 71 ? 1.661 6.931 25.401 1.00 95.88 71 THR A O 1
ATOM 561 N N . LEU A 1 72 ? 2.053 9.138 25.432 1.00 95.38 72 LEU A N 1
ATOM 562 C CA . LEU A 1 72 ? 2.582 9.148 26.800 1.00 95.38 72 LEU A CA 1
ATOM 563 C C . LEU A 1 72 ? 1.557 8.658 27.831 1.00 95.38 72 LEU A C 1
ATOM 565 O O . LEU A 1 72 ? 1.922 7.918 28.744 1.00 95.38 72 LEU A O 1
ATOM 569 N N . LYS A 1 73 ? 0.277 9.028 27.684 1.00 95.75 73 LYS A N 1
ATOM 570 C CA . LYS A 1 73 ? -0.795 8.522 28.557 1.00 95.75 73 LYS A CA 1
ATOM 571 C C . LYS A 1 73 ? -0.974 7.013 28.407 1.00 95.75 73 LYS A C 1
ATOM 573 O O . LYS A 1 73 ? -1.055 6.321 29.418 1.00 95.75 73 LYS A O 1
ATOM 578 N N . PHE A 1 74 ? -0.992 6.501 27.176 1.00 95.19 74 PHE A N 1
ATOM 579 C CA . PHE A 1 74 ? -1.076 5.059 26.932 1.00 95.19 74 PHE A CA 1
ATOM 580 C C . PHE A 1 74 ? 0.124 4.311 27.514 1.00 95.19 74 PHE A C 1
ATOM 582 O O . PHE A 1 74 ? -0.075 3.311 28.198 1.00 95.19 74 PHE A O 1
ATOM 589 N N . SER A 1 75 ? 1.348 4.817 27.334 1.00 95.62 75 SER A N 1
ATOM 590 C CA . SER A 1 75 ? 2.544 4.225 27.945 1.00 95.62 75 SER A CA 1
ATOM 591 C C . SER A 1 75 ? 2.471 4.222 29.473 1.00 95.62 75 SER A C 1
ATOM 593 O O . SER A 1 75 ? 2.846 3.236 30.097 1.00 95.62 75 SER A O 1
ATOM 595 N N . ALA A 1 76 ? 1.956 5.287 30.094 1.00 94.56 76 ALA A N 1
ATOM 596 C CA . ALA A 1 76 ? 1.784 5.331 31.544 1.00 94.56 76 ALA A CA 1
ATOM 597 C C . ALA A 1 76 ? 0.780 4.279 32.043 1.00 94.56 76 ALA A C 1
ATOM 599 O O . ALA A 1 76 ? 1.053 3.608 33.035 1.00 94.56 76 ALA A O 1
ATOM 600 N N . ILE A 1 77 ? -0.346 4.104 31.341 1.00 94.94 77 ILE A N 1
ATOM 601 C CA . ILE A 1 77 ? -1.347 3.076 31.664 1.00 94.94 77 ILE A CA 1
ATOM 602 C C . ILE A 1 77 ? -0.752 1.677 31.485 1.00 94.94 77 ILE A C 1
ATOM 604 O O . ILE A 1 77 ? -0.869 0.852 32.386 1.00 94.94 77 ILE A O 1
ATOM 608 N N . TYR A 1 78 ? -0.080 1.427 30.358 1.00 95.19 78 TYR A N 1
ATOM 609 C CA . TYR A 1 78 ? 0.574 0.149 30.081 1.00 95.19 78 TYR A CA 1
ATOM 610 C C . TYR A 1 78 ? 1.570 -0.211 31.188 1.00 95.19 78 TYR A C 1
ATOM 612 O O . TYR A 1 78 ? 1.453 -1.267 31.800 1.00 95.19 78 TYR A O 1
ATOM 620 N N . ASN A 1 79 ? 2.467 0.716 31.533 1.00 93.19 79 ASN A N 1
ATOM 621 C CA . ASN A 1 79 ? 3.451 0.513 32.596 1.00 93.19 79 ASN A CA 1
ATOM 622 C C . ASN A 1 79 ? 2.792 0.318 33.974 1.00 93.19 79 ASN A C 1
ATOM 624 O O . ASN A 1 79 ? 3.336 -0.379 34.828 1.00 93.19 79 ASN A O 1
ATOM 628 N N . ALA A 1 80 ? 1.642 0.952 34.227 1.00 92.38 80 ALA A N 1
ATOM 629 C CA . ALA A 1 80 ? 0.904 0.778 35.476 1.00 92.38 80 ALA A CA 1
ATOM 630 C C . ALA A 1 80 ? 0.297 -0.628 35.589 1.00 92.38 80 ALA A C 1
ATOM 632 O O . ALA A 1 80 ? 0.385 -1.225 36.662 1.00 92.38 80 ALA A O 1
ATOM 633 N N . ILE A 1 81 ? -0.259 -1.150 34.490 1.00 92.31 81 ILE A N 1
ATOM 634 C CA . ILE A 1 81 ? -0.789 -2.518 34.395 1.00 92.31 81 ILE A CA 1
ATOM 635 C C . ILE A 1 81 ? 0.348 -3.537 34.489 1.00 92.31 81 ILE A C 1
ATOM 637 O O . ILE A 1 81 ? 0.219 -4.531 35.188 1.00 92.31 81 ILE A O 1
ATOM 641 N N . GLU A 1 82 ? 1.475 -3.285 33.828 1.00 90.50 82 GLU A N 1
ATOM 642 C CA . GLU A 1 82 ? 2.639 -4.173 33.872 1.00 90.50 82 GLU A CA 1
ATOM 643 C C . GLU A 1 82 ? 3.224 -4.281 35.289 1.00 90.50 82 GLU A C 1
ATOM 645 O O . GLU A 1 82 ? 3.597 -5.366 35.729 1.00 90.50 82 GLU A O 1
ATOM 650 N N . ARG A 1 83 ? 3.262 -3.171 36.039 1.00 92.50 83 ARG A N 1
ATOM 651 C CA . ARG A 1 83 ? 3.727 -3.165 37.437 1.00 92.50 83 ARG A CA 1
ATOM 652 C C . ARG A 1 83 ? 2.710 -3.729 38.422 1.00 92.50 83 ARG A C 1
ATOM 654 O O . ARG A 1 83 ? 3.111 -4.280 39.441 1.00 92.50 83 ARG A O 1
ATOM 661 N N . ASN A 1 84 ? 1.422 -3.545 38.151 1.00 90.31 84 ASN A N 1
ATOM 662 C CA . ASN A 1 84 ? 0.328 -4.005 38.999 1.00 90.31 84 ASN A CA 1
ATOM 663 C C . ASN A 1 84 ? -0.673 -4.764 38.124 1.00 90.31 84 ASN A C 1
ATOM 665 O O . ASN A 1 84 ? -1.725 -4.207 37.784 1.00 90.31 84 ASN A O 1
ATOM 669 N N . PRO A 1 85 ? -0.351 -6.005 37.716 1.00 83.31 85 PRO A N 1
ATOM 670 C CA . PRO A 1 85 ? -1.301 -6.803 36.967 1.00 83.31 85 PRO A CA 1
ATOM 671 C C . PRO A 1 85 ? -2.565 -6.942 37.822 1.00 83.31 85 PRO A C 1
ATOM 673 O O . PRO A 1 85 ? -2.455 -7.163 39.032 1.00 83.31 85 PRO A O 1
ATOM 676 N N . PRO A 1 86 ? -3.766 -6.760 37.248 1.00 77.50 86 PRO A N 1
ATOM 677 C CA . PRO A 1 86 ? -4.994 -6.993 37.986 1.00 77.50 86 PRO A CA 1
ATOM 678 C C . PRO A 1 86 ? -4.952 -8.443 38.460 1.00 77.50 86 PRO A C 1
ATOM 680 O O . PRO A 1 86 ? -4.982 -9.354 37.634 1.00 77.50 86 PRO A O 1
ATOM 683 N N . ASN A 1 87 ? -4.795 -8.642 39.773 1.00 71.50 87 ASN A N 1
ATOM 684 C CA . ASN A 1 87 ? -4.759 -9.973 40.360 1.00 71.50 87 ASN A CA 1
ATOM 685 C C . ASN A 1 87 ? -5.990 -10.721 39.863 1.00 71.50 87 ASN A C 1
ATOM 687 O O . ASN A 1 87 ? -7.123 -10.282 40.077 1.00 71.50 87 ASN A O 1
ATOM 691 N N . THR A 1 88 ? -5.733 -11.810 39.145 1.00 53.41 88 THR A N 1
ATOM 692 C CA . THR A 1 88 ? -6.741 -12.751 38.692 1.00 53.41 88 THR A CA 1
ATOM 693 C C . THR A 1 88 ? -7.630 -13.070 39.883 1.00 53.41 88 THR A C 1
ATOM 695 O O . THR A 1 88 ? -7.151 -13.477 40.939 1.00 53.41 88 THR A O 1
ATOM 698 N N . ILE A 1 89 ? -8.915 -12.771 39.729 1.00 57.75 89 ILE A N 1
ATOM 699 C CA . ILE A 1 89 ? -9.951 -13.021 40.720 1.00 57.75 89 ILE A CA 1
ATOM 700 C C . ILE A 1 89 ? -10.048 -14.539 40.890 1.00 57.75 89 ILE A C 1
ATOM 702 O O . ILE A 1 89 ? -10.783 -15.203 40.163 1.00 57.75 89 ILE A O 1
ATOM 706 N N . ASP A 1 90 ? -9.307 -15.086 41.847 1.00 53.59 90 ASP A N 1
ATOM 707 C CA . ASP A 1 90 ? -9.619 -16.378 42.440 1.00 53.59 90 ASP A CA 1
ATOM 708 C C . ASP A 1 90 ? -10.706 -16.150 43.496 1.00 53.59 90 ASP A C 1
ATOM 710 O O . ASP A 1 90 ? -10.438 -15.872 44.662 1.00 53.59 90 ASP A O 1
ATOM 714 N N . GLY A 1 91 ? -11.955 -16.259 43.040 1.00 54.56 91 GLY A N 1
ATOM 715 C CA . GLY A 1 91 ? -13.127 -16.542 43.866 1.00 54.56 91 GLY A CA 1
ATOM 716 C C . GLY A 1 91 ? -13.704 -15.391 44.711 1.00 54.56 91 GLY A C 1
ATOM 717 O O . GLY A 1 91 ? -13.012 -14.445 45.087 1.00 54.56 91 GLY A O 1
ATOM 718 N N . PRO A 1 92 ? -15.008 -15.465 45.042 1.00 54.19 92 PRO A N 1
ATOM 719 C CA . PRO A 1 92 ? -15.649 -14.563 45.989 1.00 54.19 92 PRO A CA 1
ATOM 720 C C . PRO A 1 92 ? -15.149 -14.896 47.399 1.00 54.19 92 PRO A C 1
ATOM 722 O O . PRO A 1 92 ? -15.714 -15.733 48.096 1.00 54.19 92 PRO A O 1
ATOM 725 N N . SER A 1 93 ? -14.043 -14.276 47.799 1.00 48.41 93 SER A N 1
ATOM 726 C CA . SER A 1 93 ? -13.631 -14.245 49.197 1.00 48.41 93 SER A CA 1
ATOM 727 C C . SER A 1 93 ? -14.340 -13.077 49.871 1.00 48.41 93 SER A C 1
ATOM 729 O O . SER A 1 93 ? -14.141 -11.915 49.503 1.00 48.41 93 SER A O 1
ATOM 731 N N . ASP A 1 94 ? -15.202 -13.416 50.826 1.00 54.62 94 ASP A N 1
ATOM 732 C CA . ASP A 1 94 ? -15.914 -12.525 51.735 1.00 54.62 94 ASP A CA 1
ATOM 733 C C . ASP A 1 94 ? -14.932 -11.617 52.498 1.00 54.62 94 ASP A C 1
ATOM 735 O O . ASP A 1 94 ? -14.566 -11.868 53.645 1.00 54.62 94 ASP A O 1
ATOM 739 N N . SER A 1 95 ? -14.477 -10.533 51.869 1.00 53.53 95 SER A N 1
ATOM 740 C CA . SER A 1 95 ? -13.690 -9.505 52.549 1.00 53.53 95 SER A CA 1
ATOM 741 C C . SER A 1 95 ? -14.632 -8.510 53.226 1.00 53.53 95 SER A C 1
ATOM 743 O O . SER A 1 95 ? -14.987 -7.455 52.700 1.00 53.53 95 SER A O 1
ATOM 745 N N . SER A 1 96 ? -15.060 -8.867 54.438 1.00 54.19 96 SER A N 1
ATOM 746 C CA . SER A 1 96 ? -15.644 -7.920 55.382 1.00 54.19 96 SER A CA 1
ATOM 747 C C . SER A 1 96 ? -14.581 -6.885 55.766 1.00 54.19 96 SER A C 1
ATOM 749 O O . SER A 1 96 ? -13.816 -7.068 56.716 1.00 54.19 96 SER A O 1
ATOM 751 N N . ALA A 1 97 ? -14.505 -5.786 55.021 1.00 50.53 97 ALA A N 1
ATOM 752 C CA . ALA A 1 97 ? -13.740 -4.625 55.439 1.00 50.53 97 ALA A CA 1
ATOM 753 C C . ALA A 1 97 ? -14.565 -3.834 56.463 1.00 50.53 97 ALA A C 1
ATOM 755 O O . ALA A 1 97 ? -15.379 -2.973 56.131 1.00 50.53 97 ALA A O 1
ATOM 756 N N . THR A 1 98 ? -14.340 -4.159 57.734 1.00 53.03 98 THR A N 1
ATOM 757 C CA . THR A 1 98 ? -14.651 -3.313 58.885 1.00 53.03 98 THR A CA 1
ATOM 758 C C . THR A 1 98 ? -13.950 -1.965 58.718 1.00 53.03 98 THR A C 1
ATOM 760 O O . THR A 1 98 ? -12.754 -1.846 58.975 1.00 53.03 98 THR A O 1
ATOM 763 N N . ALA A 1 99 ? -14.694 -0.936 58.317 1.00 48.00 99 ALA A N 1
ATOM 764 C CA . ALA A 1 99 ? -14.301 0.456 58.502 1.00 48.00 99 ALA A CA 1
ATOM 765 C C . ALA A 1 99 ? -15.161 1.049 59.624 1.00 48.00 99 ALA A C 1
ATOM 767 O O . ALA A 1 99 ? -16.250 1.577 59.408 1.00 48.00 99 ALA A O 1
ATOM 768 N N . SER A 1 100 ? -14.660 0.894 60.850 1.00 52.16 100 SER A N 1
ATOM 769 C CA . SER A 1 100 ? -15.098 1.645 62.022 1.00 52.16 100 SER A CA 1
ATOM 770 C C . SER A 1 100 ? -14.933 3.142 61.786 1.00 52.16 100 SER A C 1
ATOM 772 O O . SER A 1 100 ? -13.852 3.590 61.410 1.00 52.16 100 SER A O 1
ATOM 774 N N . GLY A 1 101 ? -15.961 3.917 62.126 1.00 52.53 101 GLY A N 1
ATOM 775 C CA . GLY A 1 101 ? -15.799 5.336 62.422 1.00 52.53 101 GLY A CA 1
ATOM 776 C C . GLY A 1 101 ? -16.937 6.206 61.919 1.00 52.53 101 GLY A C 1
ATOM 777 O O . GLY A 1 101 ? -16.864 6.723 60.813 1.00 52.53 101 GLY A O 1
ATOM 778 N N . LEU A 1 102 ? -17.950 6.409 62.766 1.00 36.47 102 LEU A N 1
ATOM 779 C CA . LEU A 1 102 ? -18.330 7.722 63.313 1.00 36.47 102 LEU A CA 1
ATOM 780 C C . LEU A 1 102 ? -19.689 7.593 64.017 1.00 36.47 102 LEU A C 1
ATOM 782 O O . LEU A 1 102 ? -20.748 7.545 63.397 1.00 36.47 102 LEU A O 1
ATOM 786 N N . CYS A 1 103 ? -19.635 7.526 65.348 1.00 42.19 103 CYS A N 1
ATOM 787 C CA . CYS A 1 103 ? -20.791 7.704 66.215 1.00 42.19 103 CYS A CA 1
ATOM 788 C C . CYS A 1 103 ? -21.265 9.160 66.157 1.00 42.19 103 CYS A C 1
ATOM 790 O O . CYS A 1 103 ? -20.487 10.087 66.374 1.00 42.19 103 CYS A O 1
ATOM 792 N N . THR A 1 104 ? -22.568 9.360 65.988 1.00 49.88 104 THR A N 1
ATOM 793 C CA . THR A 1 104 ? -23.267 10.548 66.489 1.00 49.88 104 THR A CA 1
ATOM 794 C C . THR A 1 104 ? -24.541 10.062 67.181 1.00 49.88 104 THR A C 1
ATOM 796 O O . THR A 1 104 ? -25.422 9.536 66.501 1.00 49.88 104 THR A O 1
ATOM 799 N N . PRO A 1 105 ? -24.659 10.157 68.517 1.00 57.78 105 PRO A N 1
ATOM 800 C CA . PRO A 1 105 ? -25.906 9.849 69.197 1.00 57.78 105 PRO A CA 1
ATOM 801 C C . PRO A 1 105 ? -26.843 11.054 69.053 1.00 57.78 105 PRO A C 1
ATOM 803 O O . PRO A 1 105 ? -26.539 12.139 69.543 1.00 57.78 105 PRO A O 1
ATOM 806 N N . SER A 1 106 ? -27.975 10.873 68.371 1.00 52.44 106 SER A N 1
ATOM 807 C CA . SER A 1 106 ? -29.079 11.839 68.385 1.00 52.44 106 SER A CA 1
ATOM 808 C C . SER A 1 106 ? -30.293 11.213 69.059 1.00 52.44 106 SER A C 1
ATOM 810 O O . SER A 1 106 ? -30.586 10.030 68.888 1.00 52.44 106 SER A O 1
ATOM 812 N N . ALA A 1 107 ? -30.906 12.021 69.914 1.00 45.19 107 ALA A N 1
ATOM 813 C CA . ALA A 1 107 ? -31.714 11.633 71.049 1.00 45.19 107 ALA A CA 1
ATOM 814 C C . ALA A 1 107 ? -33.076 11.007 70.710 1.00 45.19 107 ALA A C 1
ATOM 816 O O . ALA A 1 107 ? -33.662 11.193 69.646 1.00 45.19 107 ALA A O 1
ATOM 817 N N . CYS A 1 108 ? -33.563 10.285 71.716 1.00 44.97 108 CYS A N 1
ATOM 818 C CA . CYS A 1 108 ? -34.855 9.638 71.843 1.00 44.97 108 CYS A CA 1
ATOM 819 C C . CYS A 1 108 ? -36.046 10.522 71.443 1.00 44.97 108 CYS A C 1
ATOM 821 O O . CYS A 1 108 ? -36.174 11.652 71.908 1.00 44.97 108 CYS A O 1
ATOM 823 N N . SER A 1 109 ? -37.014 9.923 70.748 1.00 38.69 109 SER A N 1
ATOM 824 C CA . SER A 1 109 ? -38.423 10.264 70.942 1.00 38.69 109 SER A CA 1
ATOM 825 C C . SER A 1 109 ? -39.208 8.975 71.159 1.00 38.69 109 SER A C 1
ATOM 827 O O . SER A 1 109 ? -39.330 8.131 70.272 1.00 38.69 109 SER A O 1
ATOM 829 N N . SER A 1 110 ? -39.645 8.810 72.404 1.00 50.22 110 SER A N 1
ATOM 830 C CA . SER A 1 110 ? -40.475 7.715 72.888 1.00 50.22 110 SER A CA 1
ATOM 831 C C . SER A 1 110 ? -41.926 7.995 72.500 1.00 50.22 110 SER A C 1
ATOM 833 O O . SER A 1 110 ? -42.509 8.974 72.960 1.00 50.22 110 SER A O 1
ATOM 835 N N . GLY A 1 111 ? -42.496 7.145 71.646 1.00 46.12 111 GLY A N 1
ATOM 836 C CA . GLY A 1 111 ? -43.926 7.103 71.339 1.00 46.12 111 GLY A CA 1
ATOM 837 C C . GLY A 1 111 ? -44.516 5.762 71.798 1.00 46.12 111 GLY A C 1
ATOM 838 O O . GLY A 1 111 ? -43.869 4.734 71.582 1.00 46.12 111 GLY A O 1
ATOM 839 N N . PRO A 1 112 ? -45.698 5.729 72.443 1.00 50.31 112 PRO A N 1
ATOM 840 C CA . PRO A 1 112 ? -46.189 4.537 73.120 1.00 50.31 112 PRO A CA 1
ATOM 841 C C . PRO A 1 112 ? -46.714 3.469 72.157 1.00 50.31 112 PRO A C 1
ATOM 843 O O . PRO A 1 112 ? -47.338 3.755 71.136 1.00 50.31 112 PRO A O 1
ATOM 846 N N . LEU A 1 113 ? -46.484 2.220 72.566 1.00 50.97 113 LEU A N 1
ATOM 847 C CA . LEU A 1 113 ? -47.001 0.992 71.980 1.00 50.97 113 LEU A CA 1
ATOM 848 C C . LEU A 1 113 ? -48.527 1.025 71.803 1.00 50.97 113 LEU A C 1
ATOM 850 O O . LEU A 1 113 ? -49.270 1.074 72.781 1.00 50.97 113 LEU A O 1
ATOM 854 N N . ALA A 1 114 ? -48.976 0.808 70.567 1.00 44.56 114 ALA A N 1
ATOM 855 C CA . ALA A 1 114 ? -50.234 0.129 70.289 1.00 44.56 114 ALA A CA 1
ATOM 856 C C . ALA A 1 114 ? -49.907 -1.293 69.805 1.00 44.56 114 ALA A C 1
ATOM 858 O O . ALA A 1 114 ? -49.409 -1.506 68.697 1.00 44.56 114 ALA A O 1
ATOM 859 N N . CYS A 1 115 ? -50.139 -2.275 70.675 1.00 48.81 115 CYS A N 1
ATOM 860 C CA . CYS A 1 115 ? -49.980 -3.693 70.381 1.00 48.81 115 CYS A CA 1
ATOM 861 C C . CYS A 1 115 ? -51.025 -4.152 69.354 1.00 48.81 115 CYS A C 1
ATOM 863 O O . CYS A 1 115 ? -52.145 -4.493 69.722 1.00 48.81 115 CYS A O 1
ATOM 865 N N . LEU A 1 116 ? -50.640 -4.252 68.079 1.00 47.25 116 LEU A N 1
ATOM 866 C CA . LEU A 1 116 ? -51.332 -5.116 67.119 1.00 47.25 116 LEU A CA 1
ATOM 867 C C . LEU A 1 116 ? -50.699 -6.510 67.157 1.00 47.25 116 LEU A C 1
ATOM 869 O O . LEU A 1 116 ? -49.802 -6.869 66.392 1.00 47.25 116 LEU A O 1
ATOM 873 N N . ILE A 1 117 ? -51.176 -7.284 68.127 1.00 52.19 117 ILE A N 1
ATOM 874 C CA . ILE A 1 117 ? -51.050 -8.737 68.186 1.00 52.19 117 ILE A CA 1
ATOM 875 C C . ILE A 1 117 ? -51.867 -9.319 67.021 1.00 52.19 117 ILE A C 1
ATOM 877 O O . ILE A 1 117 ? -53.061 -9.061 66.920 1.00 52.19 117 ILE A O 1
ATOM 881 N N . GLY A 1 118 ? -51.217 -10.097 66.142 1.00 50.97 118 GLY A N 1
ATOM 882 C CA . GLY A 1 118 ? -51.925 -11.046 65.270 1.00 50.97 118 GLY A CA 1
ATOM 883 C C . GLY A 1 118 ? -51.705 -11.014 63.750 1.00 50.97 118 GLY A C 1
ATOM 884 O O . GLY A 1 118 ? -52.495 -11.643 63.060 1.00 50.97 118 GLY A O 1
ATOM 885 N N . GLN A 1 119 ? -50.682 -10.355 63.177 1.00 49.00 119 GLN A N 1
ATOM 886 C CA . GLN A 1 119 ? -50.488 -10.363 61.699 1.00 49.00 119 GLN A CA 1
ATOM 887 C C . GLN A 1 119 ? -49.052 -10.612 61.181 1.00 49.00 119 GLN A C 1
ATOM 889 O O . GLN A 1 119 ? -48.723 -10.273 60.046 1.00 49.00 119 GLN A O 1
ATOM 894 N N . LYS A 1 120 ? -48.155 -11.226 61.965 1.00 53.28 120 LYS A N 1
ATOM 895 C CA . LYS A 1 120 ? -46.713 -11.266 61.625 1.00 53.28 120 LYS A CA 1
ATOM 896 C C . LYS A 1 120 ? -46.216 -12.397 60.709 1.00 53.28 120 LYS A C 1
ATOM 898 O O . LYS A 1 120 ? -45.038 -12.377 60.370 1.00 53.28 120 LYS A O 1
ATOM 903 N N . ALA A 1 121 ? -47.052 -13.339 60.263 1.00 51.88 121 ALA A N 1
ATOM 904 C CA . ALA A 1 121 ? -46.559 -14.503 59.505 1.00 51.88 121 ALA A CA 1
ATOM 905 C C . ALA A 1 121 ? -46.879 -14.514 57.994 1.00 51.88 121 ALA A C 1
ATOM 907 O O . ALA A 1 121 ? -46.185 -15.191 57.243 1.00 51.88 121 ALA A O 1
ATOM 908 N N . ALA A 1 122 ? -47.876 -13.760 57.513 1.00 47.72 122 ALA A N 1
ATOM 909 C CA . ALA A 1 122 ? -48.377 -13.925 56.138 1.00 47.72 122 ALA A CA 1
ATOM 910 C C . ALA A 1 122 ? -47.871 -12.885 55.115 1.00 47.72 122 ALA A C 1
ATOM 912 O O . ALA A 1 122 ? -48.070 -13.061 53.919 1.00 47.72 122 ALA A O 1
ATOM 913 N N . LYS A 1 123 ? -47.189 -11.814 55.545 1.00 53.41 123 LYS A N 1
ATOM 914 C CA . LYS A 1 123 ? -46.847 -10.660 54.685 1.00 53.41 123 LYS A CA 1
ATOM 915 C C . LYS A 1 123 ? -45.338 -10.472 54.475 1.00 53.41 123 LYS A C 1
ATOM 917 O O . LYS A 1 123 ? -44.827 -9.362 54.559 1.00 53.41 123 LYS A O 1
ATOM 922 N N . ARG A 1 124 ? -44.602 -11.568 54.257 1.00 55.78 124 ARG A N 1
ATOM 923 C CA . ARG A 1 124 ? -43.169 -11.535 53.880 1.00 55.78 124 ARG A CA 1
ATOM 924 C C . ARG A 1 124 ? -42.821 -12.327 52.616 1.00 55.78 124 ARG A C 1
ATOM 926 O O . ARG A 1 124 ? -41.656 -12.394 52.267 1.00 55.78 124 ARG A O 1
ATOM 933 N N . ARG A 1 125 ? -43.800 -12.911 51.915 1.00 53.16 125 ARG A N 1
ATOM 934 C CA . ARG A 1 125 ? -43.540 -13.746 50.723 1.00 53.16 125 ARG A CA 1
ATOM 935 C C . ARG A 1 125 ? -43.809 -13.059 49.378 1.00 53.16 125 ARG A C 1
ATOM 937 O O . ARG A 1 125 ? -43.798 -13.740 48.366 1.00 53.16 125 ARG A O 1
ATOM 944 N N . GLN A 1 126 ? -44.061 -11.747 49.344 1.00 52.97 126 GLN A N 1
ATOM 945 C CA . GLN A 1 126 ? -44.581 -11.084 48.135 1.00 52.97 126 GLN A CA 1
ATOM 946 C C . GLN A 1 126 ? -43.659 -10.022 47.511 1.00 52.97 126 GLN A C 1
ATOM 948 O O . GLN A 1 126 ? -44.070 -9.362 46.574 1.00 52.97 126 GLN A O 1
ATOM 953 N N . THR A 1 127 ? -42.420 -9.850 47.985 1.00 57.53 127 THR A N 1
ATOM 954 C CA . THR A 1 127 ? -41.488 -8.826 47.452 1.00 57.53 127 THR A CA 1
ATOM 955 C C . THR A 1 127 ? -40.151 -9.389 46.959 1.00 57.53 127 THR A C 1
ATOM 957 O O . THR A 1 127 ? -39.255 -8.623 46.617 1.00 57.53 127 THR A O 1
ATOM 960 N N . GLU A 1 128 ? -39.975 -10.713 46.973 1.00 55.06 128 GLU A N 1
ATOM 961 C CA . GLU A 1 128 ? -38.741 -11.363 46.502 1.00 55.06 128 GLU A CA 1
ATOM 962 C C . GLU A 1 128 ? -38.789 -11.646 44.988 1.00 55.06 128 GLU A C 1
ATOM 964 O O . GLU A 1 128 ? -37.763 -11.546 44.328 1.00 55.06 128 GLU A O 1
ATOM 969 N N . GLY A 1 129 ? -39.978 -11.912 44.424 1.00 62.59 129 GLY A N 1
ATOM 970 C CA . GLY A 1 129 ? -40.147 -12.259 43.003 1.00 62.59 129 GLY A CA 1
ATOM 971 C C . GLY A 1 129 ? -39.724 -11.158 42.023 1.00 62.59 129 GLY A C 1
ATOM 972 O O . GLY A 1 129 ? -39.053 -11.454 41.040 1.00 62.59 129 GLY A O 1
ATOM 973 N N . ASP A 1 130 ? -40.015 -9.888 42.330 1.00 68.62 130 ASP A N 1
ATOM 974 C CA . ASP A 1 130 ? -39.709 -8.758 41.430 1.00 68.62 130 ASP A CA 1
ATOM 975 C C . ASP A 1 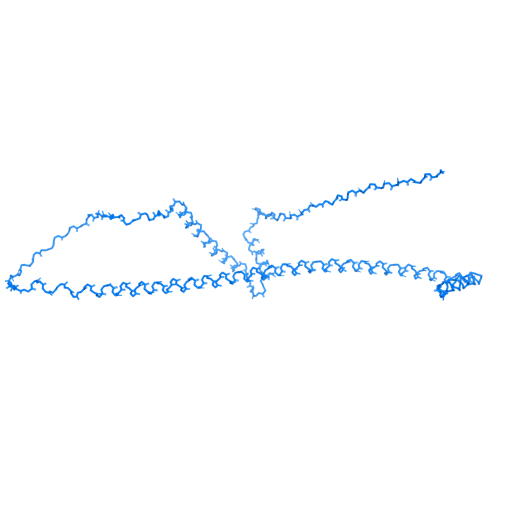130 ? -38.201 -8.519 41.242 1.00 68.62 130 ASP A C 1
ATOM 977 O O . ASP A 1 130 ? -37.764 -7.995 40.218 1.00 68.62 130 ASP A O 1
ATOM 981 N N . LYS A 1 131 ? -37.367 -8.913 42.213 1.00 82.06 131 LYS A N 1
ATOM 982 C CA . LYS A 1 131 ? -35.919 -8.651 42.154 1.00 82.06 131 LYS A CA 1
ATOM 983 C C . LYS A 1 131 ? -35.189 -9.567 41.182 1.00 82.06 131 LYS A C 1
ATOM 985 O O . LYS A 1 131 ? -34.135 -9.189 40.674 1.00 82.06 131 LYS A O 1
ATOM 990 N N . ASP A 1 132 ? -35.693 -10.775 40.970 1.00 87.12 132 ASP A N 1
ATOM 991 C CA . ASP A 1 132 ? -35.036 -11.740 40.092 1.00 87.12 132 ASP A CA 1
ATOM 992 C C . ASP A 1 132 ? -35.399 -11.497 38.624 1.00 87.12 132 ASP A C 1
ATOM 994 O O . ASP A 1 132 ? -34.543 -11.663 37.753 1.00 87.12 132 ASP A O 1
ATOM 998 N N . GLU A 1 133 ? -36.602 -10.987 38.350 1.00 88.69 133 GLU A N 1
ATOM 999 C CA . GLU A 1 133 ? -36.997 -10.546 37.009 1.00 88.69 133 GLU A CA 1
ATOM 1000 C C . GLU A 1 133 ? -36.183 -9.325 36.549 1.00 88.69 133 GLU A C 1
ATOM 1002 O O . GLU A 1 133 ? -35.665 -9.313 35.431 1.00 88.69 133 GLU A O 1
ATOM 1007 N N . GLU A 1 134 ? -35.938 -8.351 37.434 1.00 91.00 134 GLU A N 1
ATOM 1008 C CA . GLU A 1 134 ? -35.069 -7.207 37.123 1.00 91.00 134 GLU A CA 1
ATOM 1009 C C . GLU A 1 134 ? -33.620 -7.641 36.825 1.00 91.00 134 GLU A C 1
ATOM 1011 O O . GLU A 1 134 ? -32.985 -7.139 35.891 1.00 91.00 134 GLU A O 1
ATOM 1016 N N . LYS A 1 135 ? -33.078 -8.602 37.586 1.00 92.88 135 LYS A N 1
ATOM 1017 C CA . LYS A 1 135 ? -31.736 -9.153 37.325 1.00 92.88 135 LYS A CA 1
ATOM 1018 C C . LYS A 1 135 ? -31.672 -9.872 35.979 1.00 92.88 135 LYS A C 1
ATOM 1020 O O . LYS A 1 135 ? -30.685 -9.705 35.262 1.00 92.88 135 LYS A O 1
ATOM 1025 N N . LEU A 1 136 ? -32.700 -10.652 35.636 1.00 94.38 136 LEU A N 1
ATOM 1026 C CA . LEU A 1 136 ? -32.796 -11.332 34.342 1.00 94.38 136 LEU A CA 1
ATOM 1027 C C . LEU A 1 136 ? -32.859 -10.327 33.188 1.00 94.38 136 LEU A C 1
ATOM 1029 O O . LEU A 1 136 ? -32.141 -10.505 32.203 1.00 94.38 136 LEU A O 1
ATOM 1033 N N . ALA A 1 137 ? -33.629 -9.244 33.332 1.00 95.25 137 ALA A N 1
ATOM 1034 C CA . ALA A 1 137 ? -33.693 -8.173 32.339 1.00 95.25 137 ALA A CA 1
ATOM 1035 C C . ALA A 1 137 ? -32.317 -7.516 32.121 1.00 95.25 137 ALA A C 1
ATOM 1037 O O . ALA A 1 137 ? -31.836 -7.452 30.989 1.00 95.25 137 ALA A O 1
ATOM 1038 N N . ARG A 1 138 ? -31.613 -7.139 33.198 1.00 95.88 138 ARG A N 1
ATOM 1039 C CA . ARG A 1 138 ? -30.253 -6.569 33.097 1.00 95.88 138 ARG A CA 1
ATOM 1040 C C . ARG A 1 138 ? -29.245 -7.542 32.482 1.00 95.88 138 ARG A C 1
ATOM 1042 O O . ARG A 1 138 ? -28.361 -7.129 31.732 1.00 95.88 138 ARG A O 1
ATOM 1049 N N . ALA A 1 139 ? -29.354 -8.834 32.791 1.00 95.75 139 ALA A N 1
ATOM 1050 C CA . ALA A 1 139 ? -28.495 -9.858 32.201 1.00 95.75 139 ALA A CA 1
ATOM 1051 C C . ALA A 1 139 ? -28.752 -10.016 30.691 1.00 95.75 139 ALA A C 1
ATOM 1053 O O . ALA A 1 139 ? -27.804 -10.184 29.917 1.00 95.75 139 ALA A O 1
ATOM 1054 N N . ALA A 1 140 ? -30.014 -9.925 30.263 1.00 96.81 140 ALA A N 1
ATOM 1055 C CA . ALA A 1 140 ? -30.389 -9.958 28.853 1.00 96.81 140 ALA A CA 1
ATOM 1056 C C . ALA A 1 140 ? -29.846 -8.737 28.093 1.00 96.81 140 ALA A C 1
ATOM 1058 O O . ALA A 1 140 ? -29.185 -8.918 27.067 1.00 96.81 140 ALA A O 1
ATOM 1059 N N . GLU A 1 141 ? -30.023 -7.527 28.636 1.00 97.75 141 GLU A N 1
ATOM 1060 C CA . GLU A 1 141 ? -29.468 -6.285 28.074 1.00 97.75 141 GLU A CA 1
ATOM 1061 C C . GLU A 1 141 ? -27.942 -6.362 27.940 1.00 97.75 141 GLU A C 1
ATOM 1063 O O . GLU A 1 141 ? -27.378 -6.067 26.885 1.00 97.75 141 GLU A O 1
ATOM 1068 N N . PHE A 1 142 ? -27.251 -6.828 28.986 1.00 97.12 142 PHE A N 1
ATOM 1069 C CA . PHE A 1 142 ? -25.801 -7.001 28.940 1.00 97.12 142 PHE A CA 1
ATOM 1070 C C . PHE A 1 142 ? -25.378 -7.983 27.840 1.00 97.12 142 PHE A C 1
ATOM 1072 O O . PHE A 1 142 ? -24.440 -7.716 27.086 1.00 97.12 142 PHE A O 1
ATOM 1079 N N . THR A 1 143 ? -26.087 -9.106 27.715 1.00 97.56 143 THR A N 1
ATOM 1080 C CA . THR A 1 143 ? -25.803 -10.117 26.689 1.00 97.56 143 THR A CA 1
ATOM 1081 C C . THR A 1 143 ? -25.998 -9.557 25.280 1.00 97.56 143 THR A C 1
ATOM 1083 O O . THR A 1 143 ? -25.218 -9.868 24.377 1.00 97.56 143 THR A O 1
ATOM 1086 N N . GLU A 1 144 ? -27.012 -8.717 25.078 1.00 98.00 144 GLU A N 1
ATOM 1087 C CA . GLU A 1 144 ? -27.249 -8.037 23.807 1.00 98.00 144 GLU A CA 1
ATOM 1088 C C . GLU A 1 144 ? -26.115 -7.066 23.458 1.00 98.00 144 GLU A C 1
ATOM 1090 O O . GLU A 1 144 ? -25.548 -7.166 22.367 1.00 98.00 144 GLU A O 1
ATOM 1095 N N . VAL A 1 145 ? -25.693 -6.227 24.410 1.00 98.06 145 VAL A N 1
ATOM 1096 C CA . VAL A 1 145 ? -24.562 -5.299 24.227 1.00 98.06 145 VAL A CA 1
ATOM 1097 C C . VAL A 1 145 ? -23.270 -6.048 23.898 1.00 98.06 145 VAL A C 1
ATOM 1099 O O . VAL A 1 145 ? -22.507 -5.634 23.020 1.00 98.06 145 VAL A O 1
ATOM 1102 N N . VAL A 1 146 ? -22.998 -7.166 24.578 1.00 98.19 146 VAL A N 1
ATOM 1103 C CA . VAL A 1 146 ? -21.815 -7.995 24.294 1.00 98.19 146 VAL A CA 1
ATOM 1104 C C . VAL A 1 146 ? -21.883 -8.574 22.882 1.00 98.19 146 VAL A C 1
ATOM 1106 O O . VAL A 1 146 ? -20.885 -8.538 22.158 1.00 98.19 146 VAL A O 1
ATOM 1109 N N . ARG A 1 147 ? -23.054 -9.064 22.462 1.00 98.25 147 ARG A N 1
ATOM 1110 C CA . ARG A 1 147 ? -23.257 -9.623 21.120 1.00 98.25 147 ARG A CA 1
ATOM 1111 C C . ARG A 1 147 ? -23.043 -8.571 20.034 1.00 98.25 147 ARG A C 1
ATOM 1113 O O . ARG A 1 147 ? -22.355 -8.847 19.052 1.00 98.25 147 ARG A O 1
ATOM 1120 N N . GLU A 1 148 ? -23.583 -7.370 20.225 1.00 98.50 148 GLU A N 1
ATOM 1121 C CA . GLU A 1 148 ? -23.398 -6.252 19.299 1.00 98.50 148 GLU A CA 1
ATOM 1122 C C . GLU A 1 148 ? -21.917 -5.859 19.194 1.00 98.50 148 GLU A C 1
ATOM 1124 O O . GLU A 1 148 ? -21.369 -5.771 18.092 1.00 98.50 148 GLU A O 1
ATOM 1129 N N . ARG A 1 149 ? -21.226 -5.707 20.331 1.00 98.25 149 ARG A N 1
ATOM 1130 C CA . ARG A 1 149 ? -19.790 -5.385 20.351 1.00 98.25 149 ARG A CA 1
ATOM 1131 C C . ARG A 1 149 ? -18.944 -6.449 19.660 1.00 98.25 149 ARG A C 1
ATOM 1133 O O . ARG A 1 149 ? -18.032 -6.101 18.912 1.00 98.25 149 ARG A O 1
ATOM 1140 N N . LEU A 1 150 ? -19.249 -7.727 19.872 1.00 98.38 150 LEU A N 1
ATOM 1141 C CA . LEU A 1 150 ? -18.557 -8.824 19.198 1.00 98.38 150 LEU A CA 1
ATOM 1142 C C . LEU A 1 150 ? -18.779 -8.778 17.679 1.00 98.38 150 LEU A C 1
ATOM 1144 O O . LEU A 1 150 ? -17.830 -8.938 16.913 1.00 98.38 150 LEU A O 1
ATOM 1148 N N . ALA A 1 151 ? -20.005 -8.497 17.232 1.00 98.25 151 ALA A N 1
ATOM 1149 C CA . ALA A 1 151 ? -20.305 -8.339 15.811 1.00 98.25 151 ALA A CA 1
ATOM 1150 C C . ALA A 1 151 ? -19.537 -7.159 15.185 1.00 98.25 151 ALA A C 1
ATOM 1152 O O . ALA A 1 151 ? -19.005 -7.286 14.078 1.00 98.25 151 ALA A O 1
ATOM 1153 N N . LEU A 1 152 ? -19.420 -6.036 15.901 1.00 98.19 152 LEU A N 1
ATOM 1154 C CA . LEU A 1 152 ? -18.623 -4.885 15.466 1.00 98.19 152 LEU A CA 1
ATOM 1155 C C . LEU A 1 152 ? -17.130 -5.217 15.366 1.00 98.19 152 LEU A C 1
ATOM 1157 O O . LEU A 1 152 ? -16.497 -4.845 14.377 1.00 98.19 152 LEU A O 1
ATOM 1161 N N . LEU A 1 153 ? -16.575 -5.945 16.339 1.00 97.81 153 LEU A N 1
ATOM 1162 C CA . LEU A 1 153 ? -15.178 -6.391 16.308 1.00 97.81 153 LEU A CA 1
ATOM 1163 C C . LEU A 1 153 ? -14.905 -7.321 15.124 1.00 97.81 153 LEU A C 1
ATOM 1165 O O . LEU A 1 153 ? -13.933 -7.112 14.401 1.00 97.81 153 LEU A O 1
ATOM 1169 N N . ASN A 1 154 ? -15.791 -8.283 14.865 1.00 98.12 154 ASN A N 1
ATOM 1170 C CA . ASN A 1 154 ? -15.664 -9.177 13.713 1.00 98.12 154 ASN A CA 1
ATOM 1171 C C . ASN A 1 154 ? -15.732 -8.404 12.389 1.00 98.12 154 ASN A C 1
ATOM 1173 O O . ASN A 1 154 ? -14.949 -8.650 11.473 1.00 98.12 154 ASN A O 1
ATOM 1177 N N . ARG A 1 155 ? -16.625 -7.412 12.289 1.00 98.31 155 ARG A N 1
ATOM 1178 C CA . ARG A 1 155 ? -16.692 -6.543 11.109 1.00 98.31 155 ARG A CA 1
ATOM 1179 C C . ARG A 1 155 ? -15.409 -5.733 10.930 1.00 98.31 155 ARG A C 1
ATOM 1181 O O . ARG A 1 155 ? -14.941 -5.599 9.802 1.00 98.31 155 ARG A O 1
ATOM 1188 N N . ALA A 1 156 ? -14.848 -5.204 12.015 1.00 96.38 156 ALA A N 1
ATOM 1189 C CA . ALA A 1 156 ? -13.586 -4.477 11.974 1.00 96.38 156 ALA A CA 1
ATOM 1190 C C . ALA A 1 156 ? -12.430 -5.384 11.524 1.00 96.38 156 ALA A C 1
ATOM 1192 O O . ALA A 1 156 ? -11.654 -4.977 10.662 1.00 96.38 156 ALA A O 1
ATOM 1193 N N . ALA A 1 157 ? -12.359 -6.620 12.028 1.00 97.56 157 ALA A N 1
ATOM 1194 C CA . ALA A 1 157 ? -11.365 -7.606 11.606 1.00 97.56 157 ALA A CA 1
ATOM 1195 C C . ALA A 1 157 ? -11.437 -7.878 10.094 1.00 97.56 157 ALA A C 1
ATOM 1197 O O . ALA A 1 157 ? -10.432 -7.737 9.401 1.00 97.56 157 ALA A O 1
ATOM 1198 N N . ASN A 1 158 ? -12.638 -8.119 9.559 1.00 98.00 158 ASN A N 1
ATOM 1199 C CA . ASN A 1 158 ? -12.836 -8.330 8.121 1.00 98.00 158 ASN A CA 1
ATOM 1200 C C . ASN A 1 158 ? -12.400 -7.114 7.278 1.00 98.00 158 ASN A C 1
ATOM 1202 O O . ASN A 1 158 ? -11.852 -7.268 6.186 1.00 98.00 158 ASN A O 1
ATOM 1206 N N . ILE A 1 159 ? -12.638 -5.891 7.770 1.00 97.62 159 ILE A N 1
ATOM 1207 C CA . ILE A 1 159 ? -12.186 -4.662 7.097 1.00 97.62 159 ILE A CA 1
ATOM 1208 C C . ILE A 1 159 ? -10.655 -4.598 7.071 1.00 97.62 159 ILE A C 1
ATOM 1210 O O . ILE A 1 159 ? -10.082 -4.277 6.028 1.00 97.62 159 ILE A O 1
ATOM 1214 N N . PHE A 1 160 ? -9.991 -4.923 8.182 1.00 95.62 160 PHE A N 1
ATOM 1215 C CA . PHE A 1 160 ? -8.529 -4.955 8.247 1.00 95.62 160 PHE A CA 1
ATOM 1216 C C . PHE A 1 160 ? -7.928 -6.012 7.317 1.00 95.62 160 PHE A C 1
ATOM 1218 O O . PHE A 1 160 ? -6.961 -5.721 6.614 1.00 95.62 160 PHE A O 1
ATOM 1225 N N . GLU A 1 161 ? -8.518 -7.205 7.241 1.00 97.56 161 GLU A N 1
ATOM 1226 C CA . GLU A 1 161 ? -8.085 -8.243 6.298 1.00 97.56 161 GLU A CA 1
ATOM 1227 C C . GLU A 1 161 ? -8.205 -7.775 4.843 1.00 97.56 161 GLU A C 1
ATOM 1229 O O . GLU A 1 161 ? -7.254 -7.890 4.065 1.00 97.56 161 GLU A O 1
ATOM 1234 N N . ALA A 1 162 ? -9.336 -7.163 4.479 1.00 97.81 162 ALA A N 1
ATOM 1235 C CA . ALA A 1 162 ? -9.528 -6.601 3.145 1.00 97.81 162 ALA A CA 1
ATOM 1236 C C . ALA A 1 162 ? -8.514 -5.484 2.836 1.00 97.81 162 ALA A C 1
ATOM 1238 O O . ALA A 1 162 ? -7.990 -5.405 1.722 1.00 97.81 162 ALA A O 1
ATOM 1239 N N . GLN A 1 163 ? -8.202 -4.636 3.819 1.00 96.69 163 GLN A N 1
ATOM 1240 C CA . GLN A 1 163 ? -7.201 -3.579 3.680 1.00 96.69 163 GLN A CA 1
ATOM 1241 C C . GLN A 1 163 ? -5.786 -4.145 3.478 1.00 96.69 163 GLN A C 1
ATOM 1243 O O . GLN A 1 163 ? -5.030 -3.624 2.648 1.00 96.69 163 GLN A O 1
ATOM 1248 N N . ASN A 1 164 ? -5.436 -5.220 4.184 1.00 95.25 164 ASN A N 1
ATOM 1249 C CA . ASN A 1 164 ? -4.160 -5.912 4.004 1.00 95.25 164 ASN A CA 1
ATOM 1250 C C . ASN A 1 164 ? -4.057 -6.514 2.597 1.00 95.25 164 ASN A C 1
ATOM 1252 O O . ASN A 1 164 ? -3.092 -6.233 1.886 1.00 95.25 164 ASN A O 1
ATOM 1256 N N . ALA A 1 165 ? -5.099 -7.208 2.131 1.00 98.25 165 ALA A N 1
ATOM 1257 C CA . ALA A 1 165 ? -5.139 -7.771 0.781 1.00 98.25 165 ALA A CA 1
ATOM 1258 C C . ALA A 1 165 ? -5.021 -6.695 -0.321 1.00 98.25 165 ALA A C 1
ATOM 1260 O O . ALA A 1 165 ? -4.371 -6.902 -1.349 1.00 98.25 165 ALA A O 1
ATOM 1261 N N . LEU A 1 166 ? -5.630 -5.518 -0.127 1.00 97.75 166 LEU A N 1
ATOM 1262 C CA . LEU A 1 166 ? -5.463 -4.382 -1.043 1.00 97.75 166 LEU A CA 1
ATOM 1263 C C . LEU A 1 166 ? -4.031 -3.835 -1.034 1.00 97.75 166 LEU A C 1
ATOM 1265 O O . LEU A 1 166 ? -3.510 -3.464 -2.089 1.00 97.75 166 LEU A O 1
ATOM 1269 N N . SER A 1 167 ? -3.392 -3.797 0.133 1.00 96.94 167 SER A N 1
ATOM 1270 C CA . SER A 1 167 ? -2.014 -3.321 0.281 1.00 96.94 167 SER A CA 1
ATOM 1271 C C . SER A 1 167 ? -1.017 -4.252 -0.414 1.00 96.94 167 SER A C 1
ATOM 1273 O O . SER A 1 167 ? -0.138 -3.771 -1.129 1.00 96.94 167 SER A O 1
ATOM 1275 N N . GLU A 1 168 ? -1.205 -5.568 -0.306 1.00 97.00 168 GLU A N 1
ATOM 1276 C CA . GLU A 1 168 ? -0.408 -6.569 -1.030 1.00 97.00 168 GLU A CA 1
ATOM 1277 C C . GLU A 1 168 ? -0.555 -6.431 -2.550 1.00 97.00 168 GLU A C 1
ATOM 1279 O O . GLU A 1 168 ? 0.438 -6.374 -3.280 1.00 97.00 168 GLU A O 1
ATOM 1284 N N . LYS A 1 169 ? -1.792 -6.292 -3.049 1.00 98.19 169 LYS A N 1
ATOM 1285 C CA . LYS A 1 169 ? -2.039 -6.067 -4.485 1.00 98.19 169 LYS A CA 1
ATOM 1286 C C . LYS A 1 169 ? -1.375 -4.786 -4.985 1.00 98.19 169 LYS A C 1
ATOM 1288 O O . LYS A 1 169 ? -0.823 -4.773 -6.085 1.00 98.19 169 LYS A O 1
ATOM 1293 N N . ARG A 1 170 ? -1.414 -3.715 -4.188 1.00 95.75 170 ARG A N 1
ATOM 1294 C CA . ARG A 1 170 ? -0.753 -2.445 -4.514 1.00 95.75 170 ARG A CA 1
ATOM 1295 C C . ARG A 1 170 ? 0.764 -2.606 -4.596 1.00 95.75 170 ARG A C 1
ATOM 1297 O O . ARG A 1 170 ? 1.361 -2.069 -5.524 1.00 95.75 170 ARG A O 1
A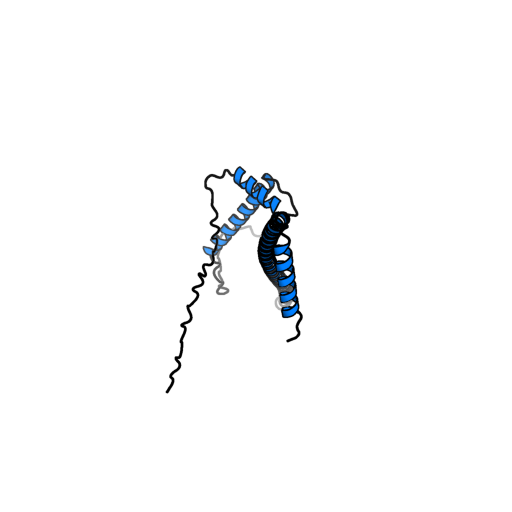TOM 1304 N N . LEU A 1 171 ? 1.367 -3.348 -3.669 1.00 97.50 171 LEU A N 1
ATOM 1305 C CA . LEU A 1 171 ? 2.800 -3.636 -3.695 1.00 97.50 171 LEU A CA 1
ATOM 1306 C C . LEU A 1 171 ? 3.185 -4.412 -4.963 1.00 97.50 171 LEU A C 1
ATOM 1308 O O . LEU A 1 171 ? 4.079 -3.985 -5.689 1.00 97.50 171 LEU A O 1
ATOM 1312 N N . SER A 1 172 ? 2.434 -5.465 -5.297 1.00 98.25 172 SER A N 1
ATOM 1313 C CA . SER A 1 172 ? 2.671 -6.260 -6.512 1.00 98.25 172 SER A CA 1
ATOM 1314 C C . SER A 1 172 ? 2.551 -5.437 -7.805 1.00 98.25 172 SER A C 1
ATOM 1316 O O . SER A 1 172 ? 3.272 -5.678 -8.775 1.00 98.25 172 SER A O 1
ATOM 1318 N N . LEU A 1 173 ? 1.649 -4.450 -7.847 1.00 97.88 173 LEU A N 1
ATOM 1319 C CA . LEU A 1 173 ? 1.549 -3.532 -8.985 1.00 97.88 173 LEU A CA 1
ATOM 1320 C C . LEU A 1 173 ? 2.769 -2.616 -9.104 1.00 97.88 173 LEU A C 1
ATOM 1322 O O . LEU A 1 173 ? 3.233 -2.384 -10.220 1.00 97.88 173 LEU A O 1
ATOM 1326 N N . GLU A 1 174 ? 3.299 -2.117 -7.988 1.00 97.12 174 GLU A N 1
ATOM 1327 C CA . GLU A 1 174 ? 4.495 -1.269 -8.008 1.00 97.12 174 GLU A CA 1
ATOM 1328 C C . GLU A 1 174 ? 5.736 -2.064 -8.447 1.00 97.12 174 GLU A C 1
ATOM 1330 O O . GLU A 1 174 ? 6.517 -1.578 -9.263 1.00 97.12 174 GLU A O 1
ATOM 1335 N N . GLU A 1 175 ? 5.872 -3.317 -8.007 1.00 97.50 175 GLU A N 1
ATOM 1336 C CA . GLU A 1 175 ? 6.935 -4.222 -8.470 1.00 97.50 175 GLU A CA 1
ATOM 1337 C C . GLU A 1 175 ? 6.855 -4.469 -9.984 1.00 97.50 175 GLU A C 1
ATOM 1339 O O . GLU A 1 175 ? 7.848 -4.334 -10.702 1.00 97.50 175 GLU A O 1
ATOM 1344 N N . LYS A 1 176 ? 5.657 -4.766 -10.505 1.00 98.38 176 LYS A N 1
ATOM 1345 C CA . LYS A 1 176 ? 5.440 -4.945 -11.952 1.00 98.38 176 LYS A CA 1
ATOM 1346 C C . LYS A 1 176 ? 5.745 -3.679 -12.745 1.00 98.38 176 LYS A C 1
ATOM 1348 O O . LYS A 1 176 ? 6.280 -3.766 -13.848 1.00 98.38 176 LYS A O 1
ATOM 1353 N N . LYS A 1 177 ? 5.409 -2.512 -12.199 1.00 98.06 177 LYS A N 1
ATOM 1354 C CA . LYS A 1 177 ? 5.709 -1.216 -12.810 1.00 98.06 177 LYS A CA 1
ATOM 1355 C C . LYS A 1 177 ? 7.216 -0.969 -12.886 1.00 98.06 177 LYS A C 1
ATOM 1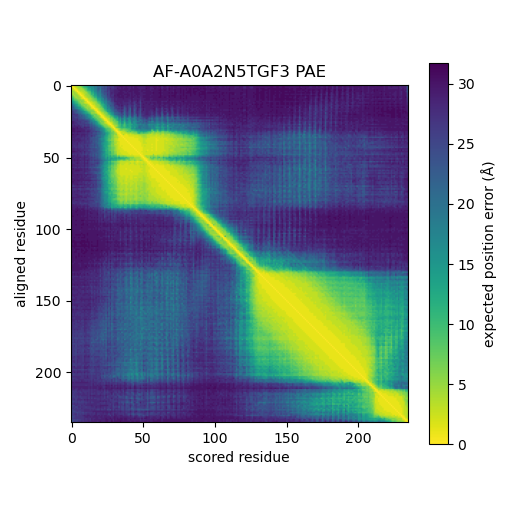357 O O . LYS A 1 177 ? 7.684 -0.514 -13.924 1.00 98.06 177 LYS A O 1
ATOM 1362 N N . TYR A 1 178 ? 7.969 -1.314 -11.842 1.00 98.00 178 TYR A N 1
ATOM 1363 C CA . TYR A 1 178 ? 9.431 -1.227 -11.863 1.00 98.00 178 TYR A CA 1
ATOM 1364 C C . TYR A 1 178 ? 10.042 -2.125 -12.950 1.00 98.00 178 TYR A C 1
ATOM 1366 O O . TYR A 1 178 ? 10.830 -1.649 -13.764 1.00 98.00 178 TYR A O 1
ATOM 1374 N N . LEU A 1 179 ? 9.603 -3.386 -13.034 1.00 98.31 179 LEU A N 1
ATOM 1375 C CA . LEU A 1 179 ? 10.055 -4.320 -14.075 1.00 98.31 179 LEU A CA 1
ATOM 1376 C C . LEU A 1 179 ? 9.717 -3.839 -15.493 1.00 98.31 179 LEU A C 1
ATOM 1378 O O . LEU A 1 179 ? 10.464 -4.090 -16.437 1.00 98.31 179 LEU A O 1
ATOM 1382 N N . LEU A 1 180 ? 8.573 -3.176 -15.667 1.00 98.44 180 LEU A N 1
ATOM 1383 C CA . LEU A 1 180 ? 8.189 -2.619 -16.960 1.00 98.44 180 LEU A CA 1
ATOM 1384 C C . LEU A 1 180 ? 9.092 -1.445 -17.360 1.00 98.44 180 LEU A C 1
ATOM 1386 O O . LEU A 1 180 ? 9.484 -1.361 -18.521 1.00 98.44 180 LEU A O 1
ATOM 1390 N N . GLU A 1 181 ? 9.442 -0.572 -16.414 1.00 98.12 181 GLU A N 1
ATOM 1391 C CA . GLU A 1 181 ? 10.358 0.543 -16.674 1.00 98.12 181 GLU A CA 1
ATOM 1392 C C . GLU A 1 181 ? 11.770 0.042 -17.008 1.00 98.12 181 GLU A C 1
ATOM 1394 O O . GLU A 1 181 ? 12.392 0.541 -17.939 1.00 98.12 181 GLU A O 1
ATOM 1399 N N . GLU A 1 182 ? 12.248 -1.003 -16.328 1.00 98.06 182 GLU A N 1
ATOM 1400 C CA . GLU A 1 182 ? 13.527 -1.647 -16.652 1.00 98.06 182 GLU A CA 1
ATOM 1401 C C . GLU A 1 182 ? 13.540 -2.199 -18.086 1.00 98.06 182 GLU A C 1
ATOM 1403 O O . GLU A 1 182 ? 14.453 -1.913 -18.862 1.00 98.06 182 GLU A O 1
ATOM 1408 N N . LYS A 1 183 ? 12.487 -2.926 -18.484 1.00 98.50 183 LYS A N 1
ATOM 1409 C CA . LYS A 1 183 ? 12.352 -3.432 -19.861 1.00 98.50 183 LYS A CA 1
ATOM 1410 C C . LYS A 1 183 ? 12.288 -2.314 -20.896 1.00 98.50 183 LYS A C 1
ATOM 1412 O O . LYS A 1 183 ? 12.821 -2.467 -21.991 1.00 98.50 183 LYS A O 1
ATOM 1417 N N . LYS A 1 184 ? 11.631 -1.205 -20.563 1.00 98.38 184 LYS A N 1
ATOM 1418 C CA . LYS A 1 184 ? 11.538 -0.034 -21.436 1.00 98.38 184 LYS A CA 1
ATOM 1419 C C . LYS A 1 184 ? 12.911 0.606 -21.660 1.00 98.38 184 LYS A C 1
ATOM 1421 O O . LYS A 1 184 ? 13.224 0.922 -22.801 1.00 98.38 184 LYS A O 1
ATOM 1426 N N . LEU A 1 185 ? 13.730 0.732 -20.614 1.00 98.44 185 LEU A N 1
ATOM 1427 C CA . LEU A 1 185 ? 15.101 1.240 -20.738 1.00 98.44 185 LEU A CA 1
ATOM 1428 C C . LEU A 1 185 ? 15.976 0.333 -21.612 1.00 98.44 185 LEU A C 1
ATOM 1430 O O . LEU A 1 185 ? 16.729 0.832 -22.442 1.00 98.44 185 LEU A O 1
ATOM 1434 N N . LEU A 1 186 ? 15.852 -0.991 -21.468 1.00 98.31 186 LEU A N 1
ATOM 1435 C CA . LEU A 1 186 ? 16.579 -1.938 -22.322 1.00 98.31 186 LEU A CA 1
ATOM 1436 C C . LEU A 1 186 ? 16.184 -1.799 -23.796 1.00 98.31 186 LEU A C 1
ATOM 1438 O O . LEU A 1 186 ? 17.055 -1.733 -24.658 1.00 98.31 186 LEU A O 1
ATOM 1442 N N . LEU A 1 187 ? 14.883 -1.700 -24.079 1.00 98.25 187 LEU A N 1
ATOM 1443 C CA . LEU A 1 187 ? 14.381 -1.503 -25.440 1.00 98.25 187 LEU A CA 1
ATOM 1444 C C . LEU A 1 187 ? 14.878 -0.179 -26.047 1.00 98.25 187 LEU A C 1
ATOM 1446 O O . LEU A 1 187 ? 15.199 -0.117 -27.231 1.00 98.25 187 LEU A O 1
ATOM 1450 N N . GLU A 1 188 ? 14.933 0.885 -25.246 1.00 98.44 188 GLU A N 1
ATOM 1451 C CA . GLU A 1 188 ? 15.429 2.194 -25.676 1.00 98.44 188 GLU A CA 1
ATOM 1452 C C . GLU A 1 188 ? 16.927 2.153 -26.019 1.00 98.44 188 GLU A C 1
ATOM 1454 O O . GLU A 1 188 ? 17.341 2.707 -27.038 1.00 98.44 188 GLU A O 1
ATOM 1459 N N . GLU A 1 189 ? 17.731 1.436 -25.230 1.00 98.25 189 GLU A N 1
ATOM 1460 C CA . GLU A 1 189 ? 19.155 1.238 -25.517 1.00 98.25 189 GLU A CA 1
ATOM 1461 C C . GLU A 1 189 ? 19.371 0.395 -26.785 1.00 98.25 189 GLU A C 1
ATOM 1463 O O . GLU A 1 189 ? 20.196 0.748 -27.631 1.00 98.25 189 GLU A O 1
ATOM 1468 N N . GLU A 1 190 ? 18.593 -0.677 -26.975 1.00 98.00 190 GLU A N 1
ATOM 1469 C CA . GLU A 1 190 ? 18.622 -1.471 -28.212 1.00 98.00 190 GLU A CA 1
ATOM 1470 C C . GLU A 1 190 ? 18.249 -0.624 -29.434 1.00 98.00 190 GLU A C 1
ATOM 1472 O O . GLU A 1 190 ? 18.934 -0.674 -30.458 1.00 98.00 190 GLU A O 1
ATOM 1477 N N . HIS A 1 191 ? 17.202 0.198 -29.324 1.00 98.12 191 HIS A N 1
ATOM 1478 C CA . HIS A 1 191 ? 16.790 1.104 -30.394 1.00 98.12 191 HIS A CA 1
ATOM 1479 C C . HIS A 1 191 ? 17.911 2.084 -30.757 1.00 98.12 191 HIS A C 1
ATOM 1481 O O . HIS A 1 191 ? 18.237 2.251 -31.934 1.00 98.12 191 HIS A O 1
ATOM 1487 N N . ARG A 1 192 ? 18.562 2.676 -29.751 1.00 98.44 192 ARG A N 1
ATOM 1488 C CA . ARG A 1 192 ? 19.698 3.582 -29.949 1.00 98.44 192 ARG A CA 1
ATOM 1489 C C . ARG A 1 192 ? 20.883 2.887 -30.627 1.00 98.44 192 ARG A C 1
ATOM 1491 O O . ARG A 1 192 ? 21.543 3.484 -31.480 1.00 98.44 192 ARG A O 1
ATOM 1498 N N . LEU A 1 193 ? 21.159 1.631 -30.273 1.00 98.00 193 LEU A N 1
ATOM 1499 C CA . LEU A 1 193 ? 22.212 0.842 -30.913 1.00 98.00 193 LEU A CA 1
ATOM 1500 C C . LEU A 1 193 ? 21.895 0.573 -32.392 1.00 98.00 193 LEU A C 1
ATOM 1502 O O . LEU A 1 193 ? 22.775 0.718 -33.241 1.00 98.00 193 LEU A O 1
ATOM 1506 N N . ILE A 1 194 ? 20.644 0.229 -32.707 1.00 97.38 194 ILE A N 1
ATOM 1507 C CA . ILE A 1 194 ? 20.183 0.019 -34.087 1.00 97.38 194 ILE A CA 1
ATOM 1508 C C . ILE A 1 194 ? 20.322 1.308 -34.906 1.00 97.38 194 ILE A C 1
ATOM 1510 O O . ILE A 1 194 ? 20.813 1.265 -36.035 1.00 97.38 194 ILE A O 1
ATOM 1514 N N . GLU A 1 195 ? 19.947 2.460 -34.347 1.00 97.88 195 GLU A N 1
ATOM 1515 C CA . GLU A 1 195 ? 20.123 3.759 -35.008 1.00 97.88 195 GLU A CA 1
ATOM 1516 C C . GLU A 1 195 ? 21.597 4.049 -35.317 1.00 97.88 195 GLU A C 1
ATOM 1518 O O . GLU A 1 195 ? 21.927 4.467 -36.430 1.00 97.88 195 GLU A O 1
ATOM 1523 N N . LEU A 1 196 ? 22.498 3.789 -34.365 1.00 97.62 196 LEU A N 1
ATOM 1524 C CA . LEU A 1 196 ? 23.939 3.958 -34.569 1.00 97.62 196 LEU A CA 1
ATOM 1525 C C . LEU A 1 196 ? 24.466 3.067 -35.699 1.00 97.62 196 LEU A C 1
ATOM 1527 O O . LEU A 1 196 ? 25.182 3.557 -36.575 1.00 97.62 196 LEU A O 1
ATOM 1531 N N . GLN A 1 197 ? 24.068 1.793 -35.723 1.00 96.88 197 GLN A N 1
ATOM 1532 C CA . GLN A 1 197 ? 24.436 0.865 -36.796 1.00 96.88 197 GLN A CA 1
ATOM 1533 C C . GLN A 1 197 ? 23.883 1.319 -38.153 1.00 96.88 197 GLN A C 1
ATOM 1535 O O . GLN A 1 197 ? 24.593 1.285 -39.158 1.00 96.88 197 GLN A O 1
ATOM 1540 N N . ALA A 1 198 ? 22.639 1.801 -38.197 1.00 97.19 198 ALA A N 1
ATOM 1541 C CA . ALA A 1 198 ? 22.037 2.329 -39.418 1.00 97.19 198 ALA A CA 1
ATOM 1542 C C . ALA A 1 198 ? 22.781 3.573 -39.934 1.00 97.19 198 ALA A C 1
ATOM 1544 O O . ALA A 1 198 ? 23.021 3.698 -41.137 1.00 97.19 198 ALA A O 1
ATOM 1545 N N . HIS A 1 199 ? 23.192 4.477 -39.039 1.00 96.75 199 HIS A N 1
ATOM 1546 C CA . HIS A 1 199 ? 24.004 5.643 -39.393 1.00 96.75 199 HIS A CA 1
ATOM 1547 C C . HIS A 1 199 ? 25.391 5.262 -39.921 1.00 96.75 199 HIS A C 1
ATOM 1549 O O . HIS A 1 199 ? 25.877 5.888 -40.865 1.00 96.75 199 HIS A O 1
ATOM 1555 N N . GLU A 1 200 ? 26.024 4.247 -39.338 1.00 95.12 200 GLU A N 1
ATOM 1556 C CA . GLU A 1 200 ? 27.310 3.732 -39.804 1.00 95.12 200 GLU A CA 1
ATOM 1557 C C . GLU A 1 200 ? 27.193 3.106 -41.203 1.00 95.12 200 GLU A C 1
ATOM 1559 O O . GLU A 1 200 ? 27.941 3.481 -42.108 1.00 95.12 200 GLU A O 1
ATOM 1564 N N . LEU A 1 201 ? 26.194 2.246 -41.424 1.00 93.25 201 LEU A N 1
ATOM 1565 C CA . LEU A 1 201 ? 25.907 1.662 -42.740 1.00 93.25 201 LEU A CA 1
ATOM 1566 C C . LEU A 1 201 ? 25.604 2.730 -43.794 1.00 93.25 201 LEU A C 1
ATOM 1568 O O . LEU A 1 201 ? 26.085 2.646 -44.925 1.00 93.25 201 LEU A O 1
ATOM 1572 N N . LYS A 1 202 ? 24.840 3.762 -43.420 1.00 95.12 202 LYS A N 1
ATOM 1573 C CA . LYS A 1 202 ? 24.550 4.897 -44.299 1.00 95.12 202 LYS A CA 1
ATOM 1574 C C . LYS A 1 202 ? 25.828 5.628 -44.714 1.00 95.12 202 LYS A C 1
ATOM 1576 O O . LYS A 1 202 ? 25.989 5.924 -45.894 1.00 95.12 202 LYS A O 1
ATOM 1581 N N . ARG A 1 203 ? 26.753 5.858 -43.775 1.00 91.69 203 ARG A N 1
ATOM 1582 C CA . ARG A 1 203 ? 28.053 6.482 -44.062 1.00 91.69 203 ARG A CA 1
ATOM 1583 C C . ARG A 1 203 ? 28.863 5.657 -45.063 1.00 91.69 203 ARG A C 1
ATOM 1585 O O . ARG A 1 203 ? 29.407 6.239 -45.993 1.00 91.69 203 ARG A O 1
ATOM 1592 N N . PHE A 1 204 ? 28.907 4.332 -44.902 1.00 80.88 204 PHE A N 1
ATOM 1593 C CA . PHE A 1 204 ? 29.593 3.448 -45.852 1.00 80.88 204 PHE A CA 1
ATOM 1594 C C . PHE A 1 204 ? 28.990 3.526 -47.262 1.00 80.88 204 PHE A C 1
ATOM 1596 O O . PHE A 1 204 ? 29.721 3.658 -48.242 1.00 80.88 204 PHE A O 1
ATOM 1603 N N . CYS A 1 205 ? 27.659 3.545 -47.372 1.00 83.62 205 CYS A N 1
ATOM 1604 C CA . CYS A 1 205 ? 26.983 3.686 -48.665 1.00 83.62 205 CYS A CA 1
ATOM 1605 C C . CYS A 1 205 ? 27.289 5.035 -49.347 1.00 83.62 205 CYS A C 1
ATOM 1607 O O . CYS A 1 205 ? 27.448 5.094 -50.565 1.00 83.62 205 CYS A O 1
ATOM 1609 N N . GLU A 1 206 ? 27.374 6.122 -48.574 1.00 84.56 206 GLU A N 1
ATOM 1610 C CA . GLU A 1 206 ? 27.699 7.458 -49.091 1.00 84.56 206 GLU A CA 1
ATOM 1611 C C . GLU A 1 206 ? 29.162 7.560 -49.557 1.00 84.56 206 GLU A C 1
ATOM 1613 O O . GLU A 1 206 ? 29.433 8.193 -50.579 1.00 84.56 206 GLU A O 1
ATOM 1618 N N . THR A 1 207 ? 30.106 6.907 -48.868 1.00 78.12 207 THR A N 1
ATOM 1619 C CA . THR A 1 207 ? 31.523 6.888 -49.275 1.00 78.12 207 THR A CA 1
ATOM 1620 C C . THR A 1 207 ? 31.777 6.030 -50.513 1.00 78.12 207 THR A C 1
ATOM 1622 O O . THR A 1 207 ? 32.564 6.428 -51.374 1.00 78.12 207 THR A O 1
ATOM 1625 N N . ASP A 1 208 ? 31.076 4.902 -50.655 1.00 64.50 208 ASP A N 1
ATOM 1626 C CA . ASP A 1 208 ? 31.225 4.008 -51.812 1.00 64.50 208 ASP A CA 1
ATOM 1627 C C . ASP A 1 208 ? 30.635 4.610 -53.099 1.00 64.50 208 ASP A C 1
ATOM 1629 O O . ASP A 1 208 ? 31.074 4.283 -54.201 1.00 64.50 208 ASP A O 1
ATOM 1633 N N . SER A 1 209 ? 29.718 5.579 -52.989 1.00 60.50 209 SER A N 1
ATOM 1634 C CA . SER A 1 209 ? 29.167 6.304 -54.143 1.00 60.50 209 SER A CA 1
ATOM 1635 C C . SER A 1 209 ? 30.209 7.137 -54.916 1.00 60.50 209 SER A C 1
ATOM 1637 O O . SER A 1 209 ? 29.916 7.587 -56.029 1.00 60.50 209 SER A O 1
ATOM 1639 N N . HIS A 1 210 ? 31.410 7.353 -54.362 1.00 56.47 210 HIS A N 1
ATOM 1640 C CA . HIS A 1 210 ? 32.530 8.019 -55.041 1.00 56.47 210 HIS A CA 1
ATOM 1641 C C . HIS A 1 210 ? 33.504 7.049 -55.735 1.00 56.47 210 HIS A C 1
ATOM 1643 O O . HIS A 1 210 ? 34.322 7.497 -56.540 1.00 56.47 210 HIS A O 1
ATOM 1649 N N . ALA A 1 211 ? 33.382 5.740 -55.501 1.00 57.62 211 ALA A N 1
ATOM 1650 C CA . ALA A 1 211 ? 34.145 4.689 -56.172 1.00 57.62 211 ALA A CA 1
ATOM 1651 C C . ALA A 1 211 ? 33.317 4.068 -57.314 1.00 57.62 211 ALA A C 1
ATOM 1653 O O . ALA A 1 211 ? 33.059 2.870 -57.344 1.00 57.62 211 ALA A O 1
ATOM 1654 N N . ASN A 1 212 ? 32.867 4.892 -58.268 1.00 61.31 212 ASN A N 1
ATOM 1655 C CA . ASN A 1 212 ? 32.214 4.415 -59.495 1.00 61.31 212 ASN A CA 1
ATOM 1656 C C . ASN A 1 212 ? 33.256 3.866 -60.480 1.00 61.31 212 ASN A C 1
ATOM 1658 O O . ASN A 1 212 ? 33.424 4.389 -61.582 1.00 61.31 212 ASN A O 1
ATOM 1662 N N . ASP A 1 213 ? 33.976 2.830 -60.069 1.00 74.12 213 ASP A N 1
ATOM 1663 C CA . ASP A 1 213 ? 34.725 2.008 -61.002 1.00 74.12 213 ASP A CA 1
ATOM 1664 C C . ASP A 1 213 ? 33.743 0.996 -61.638 1.00 74.12 213 ASP A C 1
ATOM 1666 O O . ASP A 1 213 ? 33.106 0.210 -60.929 1.00 74.12 213 ASP A O 1
ATOM 1670 N N . PRO A 1 214 ? 33.518 1.035 -62.962 1.00 79.31 214 PRO A N 1
ATOM 1671 C CA . PRO A 1 214 ? 32.540 0.170 -63.622 1.00 79.31 214 PRO A CA 1
ATOM 1672 C C . PRO A 1 214 ? 32.793 -1.328 -63.383 1.00 79.31 214 PRO A C 1
ATOM 1674 O O . PRO A 1 214 ? 31.825 -2.092 -63.313 1.00 79.31 214 PRO A O 1
ATOM 1677 N N . GLU A 1 215 ? 34.049 -1.744 -63.180 1.00 79.00 215 GLU A N 1
ATOM 1678 C CA . GLU A 1 215 ? 34.403 -3.141 -62.894 1.00 79.00 215 GLU A CA 1
ATOM 1679 C C . GLU A 1 215 ? 33.885 -3.607 -61.523 1.00 79.00 215 GLU A C 1
ATOM 1681 O O . GLU A 1 215 ? 33.306 -4.693 -61.407 1.00 79.00 215 GLU A O 1
ATOM 1686 N N . THR A 1 216 ? 33.994 -2.776 -60.482 1.00 77.62 216 THR A N 1
ATOM 1687 C CA . THR A 1 216 ? 33.467 -3.118 -59.144 1.00 77.62 216 THR A CA 1
ATOM 1688 C C . THR A 1 216 ? 31.939 -3.189 -59.119 1.00 77.62 216 THR A C 1
ATOM 1690 O O . THR A 1 216 ? 31.377 -4.071 -58.461 1.00 77.62 216 THR A O 1
ATOM 1693 N N . SER A 1 217 ? 31.249 -2.349 -59.900 1.00 79.75 217 SER A N 1
ATOM 1694 C CA . SER A 1 217 ? 29.788 -2.426 -60.058 1.00 79.75 217 SER A CA 1
ATOM 1695 C C . SER A 1 217 ? 29.335 -3.749 -60.693 1.00 79.75 217 SER A C 1
ATOM 1697 O O . SER A 1 217 ? 28.334 -4.343 -60.275 1.00 79.75 217 SER A O 1
ATOM 1699 N N . GLU A 1 218 ? 30.071 -4.241 -61.693 1.00 83.94 218 GLU A N 1
ATOM 1700 C CA . GLU A 1 218 ? 29.755 -5.498 -62.374 1.00 83.94 218 GLU A CA 1
ATOM 1701 C C . GLU A 1 218 ? 29.971 -6.717 -61.461 1.00 83.94 218 GLU A C 1
ATOM 1703 O O . GLU A 1 218 ? 29.110 -7.606 -61.392 1.00 83.94 218 GLU A O 1
ATOM 1708 N N . VAL A 1 219 ? 31.055 -6.722 -60.677 1.00 83.62 219 VAL A N 1
ATOM 1709 C CA . VAL A 1 219 ? 31.325 -7.769 -59.676 1.00 83.62 219 VAL A CA 1
ATOM 1710 C C . VAL A 1 219 ? 30.238 -7.799 -58.596 1.00 83.62 219 VAL A C 1
ATOM 1712 O O . VAL A 1 219 ? 29.738 -8.881 -58.268 1.00 83.62 219 VAL A O 1
ATOM 1715 N N . LEU A 1 220 ? 29.812 -6.636 -58.091 1.00 82.38 220 LEU A N 1
ATOM 1716 C CA . LEU A 1 220 ? 28.730 -6.528 -57.104 1.00 82.38 220 LEU A CA 1
ATOM 1717 C C . LEU A 1 220 ? 27.405 -7.083 -57.643 1.00 82.38 220 LEU A C 1
ATOM 1719 O O . LEU A 1 220 ? 26.774 -7.910 -56.979 1.00 82.38 220 LEU A O 1
ATOM 1723 N N . LYS A 1 221 ? 27.019 -6.729 -58.876 1.00 87.50 221 LYS A N 1
ATOM 1724 C CA . LYS A 1 221 ? 25.821 -7.291 -59.534 1.00 87.50 221 LYS A CA 1
ATOM 1725 C C . LYS A 1 221 ? 25.917 -8.808 -59.712 1.00 87.50 221 LYS A C 1
ATOM 1727 O O . LYS A 1 221 ? 24.928 -9.523 -59.524 1.00 87.50 221 LYS A O 1
ATOM 1732 N N . MET A 1 222 ? 27.099 -9.328 -60.053 1.00 88.31 222 MET A N 1
ATOM 1733 C CA . MET A 1 222 ? 27.330 -10.773 -60.149 1.00 88.31 222 MET A CA 1
ATOM 1734 C C . MET A 1 222 ? 27.196 -11.481 -58.796 1.00 88.31 222 MET A C 1
ATOM 1736 O O . MET A 1 222 ? 26.581 -12.553 -58.724 1.00 88.31 222 MET A O 1
ATOM 1740 N N . MET A 1 223 ? 27.747 -10.903 -57.728 1.00 89.25 223 MET A N 1
ATOM 1741 C CA . MET A 1 223 ? 27.603 -11.433 -56.371 1.00 89.25 223 MET A CA 1
ATOM 1742 C C . MET A 1 223 ? 26.141 -11.410 -55.919 1.00 89.25 223 MET A C 1
ATOM 1744 O O . MET A 1 223 ? 25.641 -12.435 -55.452 1.00 89.25 223 MET A O 1
ATOM 1748 N N . GLU A 1 224 ? 25.426 -10.306 -56.145 1.00 89.44 224 GLU A N 1
ATOM 1749 C CA . GLU A 1 224 ? 24.001 -10.175 -55.831 1.00 89.44 224 GLU A CA 1
ATOM 1750 C C . GLU A 1 224 ? 23.168 -11.249 -56.550 1.00 89.44 224 GLU A C 1
ATOM 1752 O O . GLU A 1 224 ? 22.349 -11.929 -55.926 1.00 89.44 224 GLU A O 1
ATOM 1757 N N . LYS A 1 225 ? 23.424 -11.478 -57.845 1.00 92.12 225 LYS A N 1
ATOM 1758 C CA . LYS A 1 225 ? 22.750 -12.524 -58.629 1.00 92.12 225 LYS A CA 1
ATOM 1759 C C . LYS A 1 225 ? 23.039 -13.928 -58.089 1.00 92.12 225 LYS A C 1
ATOM 1761 O O . LYS A 1 225 ? 22.120 -14.739 -57.980 1.00 92.12 225 LYS A O 1
ATOM 1766 N N . LYS A 1 226 ? 24.292 -14.225 -57.717 1.00 89.88 226 LYS A N 1
ATOM 1767 C CA . LYS A 1 226 ? 24.664 -15.518 -57.108 1.00 89.88 226 LYS A CA 1
ATOM 1768 C C . LYS A 1 226 ? 23.986 -15.733 -55.758 1.00 89.88 226 LYS A C 1
ATOM 1770 O O . LYS A 1 226 ? 23.532 -16.843 -55.490 1.00 89.88 226 LYS A O 1
ATOM 1775 N N . ILE A 1 227 ? 23.911 -14.694 -54.929 1.00 88.62 227 ILE A N 1
ATOM 1776 C CA . ILE A 1 227 ? 23.231 -14.738 -53.634 1.00 88.62 227 ILE A CA 1
ATOM 1777 C C . ILE A 1 227 ? 21.742 -14.995 -53.869 1.00 88.62 227 ILE A C 1
ATOM 1779 O O . ILE A 1 227 ? 21.239 -16.020 -53.418 1.00 88.62 227 ILE A O 1
ATOM 1783 N N . LYS A 1 228 ? 21.054 -14.162 -54.660 1.00 88.38 228 LYS A N 1
ATOM 1784 C CA . LYS A 1 228 ? 19.625 -14.350 -54.968 1.00 88.38 228 LYS A CA 1
ATOM 1785 C C . LYS A 1 228 ? 19.324 -15.752 -55.495 1.00 88.38 228 LYS A C 1
ATOM 1787 O O . LYS A 1 228 ? 18.402 -16.383 -55.000 1.00 88.38 228 LYS A O 1
ATOM 1792 N N . ASN A 1 229 ? 20.137 -16.282 -56.409 1.00 88.75 229 ASN A N 1
ATOM 1793 C CA . ASN A 1 229 ? 19.951 -17.641 -56.921 1.00 88.75 229 ASN A CA 1
ATOM 1794 C C . ASN A 1 229 ? 20.125 -18.725 -55.845 1.00 88.75 229 ASN A C 1
ATOM 1796 O O . ASN A 1 229 ? 19.418 -19.725 -55.895 1.00 88.75 229 ASN A O 1
ATOM 1800 N N . LYS A 1 230 ? 21.032 -18.548 -54.874 1.00 90.44 230 LYS A N 1
ATOM 1801 C CA . LYS A 1 230 ? 21.190 -19.488 -53.752 1.00 90.44 230 LYS A CA 1
ATOM 1802 C C . LYS A 1 230 ? 20.016 -19.447 -52.772 1.00 90.44 230 LYS A C 1
ATOM 1804 O O . LYS A 1 230 ? 19.649 -20.493 -52.260 1.00 90.44 230 LYS A O 1
ATOM 1809 N N . TRP A 1 231 ? 19.451 -18.267 -52.512 1.00 85.06 231 TRP A N 1
ATOM 1810 C CA . TRP A 1 231 ? 18.351 -18.100 -51.552 1.00 85.06 231 TRP A CA 1
ATOM 1811 C C . TRP A 1 231 ? 16.965 -18.361 -52.154 1.00 85.06 231 TRP A C 1
ATOM 1813 O O . TRP A 1 231 ? 16.059 -18.760 -51.433 1.00 85.06 231 TRP A O 1
ATOM 1823 N N . LEU A 1 232 ? 16.788 -18.131 -53.459 1.00 80.44 232 LEU A N 1
ATOM 1824 C CA . LEU A 1 232 ? 15.524 -18.346 -54.174 1.00 80.44 232 LEU A CA 1
ATOM 1825 C C . LEU A 1 232 ? 15.451 -19.699 -54.887 1.00 80.44 232 LEU A C 1
ATOM 1827 O O . LEU A 1 232 ? 14.389 -20.036 -55.406 1.00 80.44 232 LEU A O 1
ATOM 1831 N N . SER A 1 233 ? 16.542 -20.470 -54.937 1.00 73.38 233 SER A N 1
ATOM 1832 C CA . SER A 1 233 ? 16.436 -21.869 -55.357 1.00 73.38 233 SER A CA 1
ATOM 1833 C C . SER A 1 233 ? 15.703 -22.636 -54.258 1.00 73.38 233 SER A C 1
ATOM 1835 O O . SER A 1 233 ? 16.201 -22.667 -53.130 1.00 73.38 233 SER A O 1
ATOM 1837 N N . PRO A 1 234 ? 14.536 -23.236 -54.549 1.00 64.06 234 PRO A N 1
ATOM 1838 C CA . PRO A 1 234 ? 13.918 -24.159 -53.616 1.00 64.06 234 PRO A CA 1
ATOM 1839 C C . PRO A 1 234 ? 14.885 -25.328 -53.428 1.00 64.06 234 PRO A C 1
ATOM 1841 O O . PRO A 1 234 ? 15.432 -25.835 -54.411 1.00 64.06 234 PRO A O 1
ATOM 1844 N N . MET A 1 235 ? 15.133 -25.687 -52.171 1.00 56.28 235 MET A N 1
ATOM 1845 C CA . MET A 1 235 ? 15.859 -26.909 -51.828 1.00 56.28 235 MET A CA 1
ATOM 1846 C C . MET A 1 235 ? 15.157 -28.141 -52.397 1.00 56.28 235 MET A C 1
ATOM 1848 O O . MET A 1 235 ? 13.904 -28.158 -52.371 1.00 56.28 235 MET A O 1
#